Protein AF-A0A1E1WXJ9-F1 (afdb_monomer_lite)

Sequence (197 aa):
MAWPWLLLHSVVGRVLGHAVPSLVPHYHVAYSLLFVSLKLGFASAAFFVFEHTVFFALAWLRLPVLSYVVAFFMVSHYDLFGYDFFRIVSQRNGHNSYFVTVVSFYWTVLRCLSFCMDCNSGSEDEIAANRRGRRRLPSYWKTLSYAVYLPPLFLGPLQNYEDFLCSAEKPKPAFTMREFIACVTGLLRTLVHFLLM

Radius of gyration: 19.73 Å; chains: 1; bounding box: 46×62×53 Å

Organism: NCBI:txid187763

InterPro domains:
  IPR051085 Membrane-bound O-acyltransferase [PTHR13285] (6-197)

Structure (mmCIF, N/CA/C/O backbone):
data_AF-A0A1E1WXJ9-F1
#
_entry.id   AF-A0A1E1WXJ9-F1
#
loop_
_atom_site.group_PDB
_atom_site.id
_atom_site.type_symbol
_atom_site.label_atom_id
_atom_site.label_alt_id
_atom_site.label_comp_id
_atom_site.label_asym_id
_atom_site.label_entity_id
_atom_site.label_seq_id
_atom_site.pdbx_PDB_ins_code
_atom_site.Cartn_x
_atom_site.Cartn_y
_atom_site.Cartn_z
_atom_site.occupancy
_atom_site.B_iso_or_equiv
_atom_site.auth_seq_id
_atom_site.auth_comp_id
_atom_site.auth_asym_id
_atom_site.auth_atom_id
_atom_site.pdbx_PDB_model_num
ATOM 1 N N . MET A 1 1 ? 10.122 -17.368 9.000 1.00 46.34 1 MET A N 1
ATOM 2 C CA . MET A 1 1 ? 9.216 -17.411 10.172 1.00 46.34 1 MET A CA 1
ATOM 3 C C . MET A 1 1 ? 8.609 -16.025 10.420 1.00 46.34 1 MET A C 1
ATOM 5 O O . MET A 1 1 ? 9.311 -15.142 10.898 1.00 46.34 1 MET A O 1
ATOM 9 N N . ALA A 1 2 ? 7.353 -15.798 10.013 1.00 61.34 2 ALA A N 1
ATOM 10 C CA . ALA A 1 2 ? 6.634 -14.518 10.176 1.00 61.34 2 ALA A CA 1
ATOM 11 C C . ALA A 1 2 ? 5.590 -14.539 11.315 1.00 61.34 2 ALA A C 1
ATOM 13 O O . ALA A 1 2 ? 5.061 -13.501 11.695 1.00 61.34 2 ALA A O 1
ATOM 14 N N . TRP A 1 3 ? 5.330 -15.710 11.900 1.00 58.12 3 TRP A N 1
ATOM 15 C CA . TRP A 1 3 ? 4.340 -15.903 12.961 1.00 58.12 3 TRP A CA 1
ATOM 16 C C . TRP A 1 3 ? 4.588 -15.095 14.257 1.00 58.12 3 TRP A C 1
ATOM 18 O O . TRP A 1 3 ? 3.602 -14.602 14.805 1.00 58.12 3 TRP A O 1
ATOM 28 N N . PRO A 1 4 ? 5.836 -14.833 14.723 1.00 69.25 4 PRO A N 1
ATOM 29 C CA . PRO A 1 4 ? 6.046 -14.025 15.929 1.00 69.25 4 PRO A CA 1
ATOM 30 C C . PRO A 1 4 ? 5.652 -12.564 15.705 1.00 69.25 4 PRO A C 1
ATOM 32 O O . PRO A 1 4 ? 5.194 -11.888 16.620 1.00 69.25 4 PRO A O 1
ATOM 35 N N . TRP A 1 5 ? 5.788 -12.092 14.462 1.00 63.50 5 TRP A N 1
ATOM 36 C CA . TRP A 1 5 ? 5.361 -10.758 14.068 1.00 63.50 5 TRP A CA 1
ATOM 37 C C . TRP A 1 5 ? 3.833 -10.665 14.137 1.00 63.50 5 TRP A C 1
ATOM 39 O O . TRP A 1 5 ? 3.305 -9.829 14.859 1.00 63.50 5 TRP A O 1
ATOM 49 N N . LEU A 1 6 ? 3.101 -11.591 13.520 1.00 65.19 6 LEU A N 1
ATOM 50 C CA . LEU A 1 6 ? 1.633 -11.588 13.584 1.00 65.19 6 LEU A CA 1
ATOM 51 C C . LEU A 1 6 ? 1.093 -11.602 15.027 1.00 65.19 6 LEU A C 1
ATOM 53 O O . LEU A 1 6 ? 0.174 -10.847 15.352 1.00 65.19 6 LEU A O 1
ATOM 57 N N . LEU A 1 7 ? 1.715 -12.387 15.915 1.00 63.78 7 LEU A N 1
ATOM 58 C CA . LEU A 1 7 ? 1.382 -12.388 17.341 1.00 63.78 7 LEU A CA 1
ATOM 59 C C . LEU A 1 7 ? 1.667 -11.029 17.987 1.00 63.78 7 LEU A C 1
ATOM 61 O O . LEU A 1 7 ? 0.775 -10.461 18.616 1.00 63.78 7 LEU A O 1
ATOM 65 N N . LEU A 1 8 ? 2.854 -10.461 17.762 1.00 69.12 8 LEU A N 1
ATOM 66 C CA . LEU A 1 8 ? 3.228 -9.144 18.278 1.00 69.12 8 LEU A CA 1
ATOM 67 C C . LEU A 1 8 ? 2.268 -8.043 17.796 1.00 69.12 8 LEU A C 1
ATOM 69 O O . LEU A 1 8 ? 1.816 -7.235 18.603 1.00 69.12 8 LEU A O 1
ATOM 73 N N . HIS A 1 9 ? 1.886 -8.057 16.517 1.00 67.75 9 HIS A N 1
ATOM 74 C CA . HIS A 1 9 ? 0.908 -7.131 15.946 1.00 67.75 9 HIS A CA 1
ATOM 75 C C . HIS A 1 9 ? -0.448 -7.229 16.655 1.00 67.75 9 HIS A C 1
ATOM 77 O O . HIS A 1 9 ? -1.047 -6.213 17.009 1.00 67.75 9 HIS A O 1
ATOM 83 N N . SER A 1 10 ? -0.928 -8.456 16.884 1.00 64.81 10 SER A N 1
ATOM 84 C CA . SER A 1 10 ? -2.232 -8.706 17.504 1.00 64.81 10 SER A CA 1
ATOM 85 C C . SER A 1 10 ? -2.272 -8.333 18.989 1.00 64.81 10 SER A C 1
ATOM 87 O O . SER A 1 10 ? -3.257 -7.755 19.448 1.00 64.81 10 SER A O 1
ATOM 89 N N . VAL A 1 11 ? -1.199 -8.609 19.735 1.00 65.81 11 VAL A N 1
ATOM 90 C CA . VAL A 1 11 ? -1.098 -8.307 21.168 1.00 65.81 11 VAL A CA 1
ATOM 91 C C . VAL A 1 11 ? -0.931 -6.805 21.374 1.00 65.81 11 VAL A C 1
ATOM 93 O O . VAL A 1 11 ? -1.723 -6.189 22.085 1.00 65.81 11 VAL A O 1
ATOM 96 N N . VAL A 1 12 ? 0.033 -6.180 20.697 1.00 65.94 12 VAL A N 1
ATOM 97 C CA . VAL A 1 12 ? 0.307 -4.749 20.873 1.00 65.94 12 VAL A CA 1
ATOM 98 C C . VAL A 1 12 ? -0.822 -3.897 20.296 1.00 65.94 12 VAL A C 1
ATOM 100 O O . VAL A 1 12 ? -1.246 -2.946 20.943 1.00 65.94 12 VAL A O 1
ATOM 103 N N . GLY A 1 13 ? -1.404 -4.271 19.151 1.00 61.72 13 GLY A N 1
ATOM 104 C CA . GLY A 1 13 ? -2.564 -3.575 18.580 1.00 61.72 13 GLY A CA 1
ATOM 105 C C . GLY A 1 13 ? -3.832 -3.652 19.445 1.00 61.72 13 GLY A C 1
ATOM 106 O O . GLY A 1 13 ? -4.735 -2.825 19.298 1.00 61.72 13 GLY A O 1
ATOM 107 N N . ARG A 1 14 ? -3.923 -4.625 20.361 1.00 64.50 14 ARG A N 1
ATOM 108 C CA . ARG A 1 14 ? -4.985 -4.695 21.379 1.00 64.50 14 ARG A CA 1
ATOM 109 C C . ARG A 1 14 ? -4.656 -3.846 22.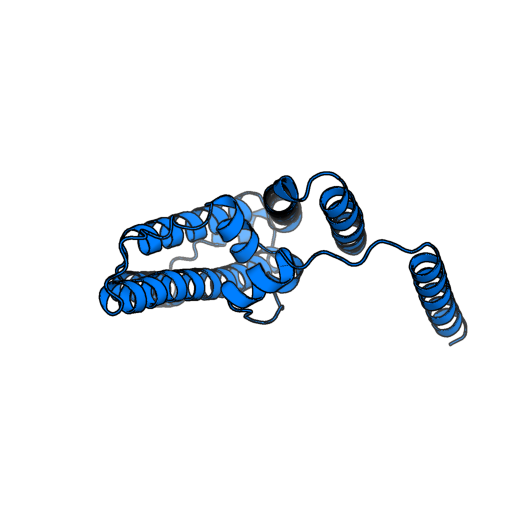603 1.00 64.50 14 ARG A C 1
ATOM 111 O O . ARG A 1 14 ? -5.506 -3.070 23.024 1.00 64.50 14 ARG A O 1
ATOM 118 N N . VAL A 1 15 ? -3.427 -3.929 23.117 1.00 62.78 15 VAL A N 1
ATOM 119 C CA . VAL A 1 15 ? -2.972 -3.124 24.266 1.00 62.78 15 VAL A CA 1
ATOM 120 C C . VAL A 1 15 ? -3.060 -1.628 23.957 1.00 62.78 15 VAL A C 1
ATOM 122 O O . VAL A 1 15 ? -3.626 -0.868 24.740 1.00 62.78 15 VAL A O 1
ATOM 125 N N . LEU A 1 16 ? -2.590 -1.202 22.782 1.00 58.41 16 LEU A N 1
ATOM 126 C CA . LEU A 1 16 ? -2.655 0.198 22.363 1.00 58.41 16 LEU A CA 1
ATOM 127 C C . LEU A 1 16 ? -4.092 0.673 22.119 1.00 58.41 16 LEU A C 1
ATOM 129 O O . LEU A 1 16 ? -4.406 1.822 22.408 1.00 58.41 16 LEU A O 1
ATOM 133 N N . GLY A 1 17 ? -4.970 -0.214 21.639 1.00 59.69 17 GLY A N 1
ATOM 134 C CA . GLY A 1 17 ? -6.391 0.088 21.453 1.00 59.69 17 GLY A CA 1
ATOM 135 C C . GLY A 1 17 ? -7.140 0.354 22.761 1.00 59.69 17 GLY A C 1
ATOM 136 O O . GLY A 1 17 ? -8.099 1.119 22.754 1.00 59.69 17 GLY A O 1
ATOM 137 N N . HIS A 1 18 ? -6.694 -0.233 23.875 1.00 59.47 18 HIS A N 1
ATOM 138 C CA . HIS A 1 18 ? -7.244 0.045 25.205 1.00 59.47 18 HIS A CA 1
ATOM 139 C C . HIS A 1 18 ? -6.561 1.217 25.912 1.00 59.47 18 HIS A C 1
ATOM 141 O O . HIS A 1 18 ? -7.241 1.975 26.595 1.00 59.47 18 HIS A O 1
ATOM 147 N N . ALA A 1 19 ? -5.247 1.385 25.751 1.00 61.78 19 ALA A N 1
ATOM 148 C CA . ALA A 1 19 ? -4.516 2.449 26.431 1.00 61.78 19 ALA A CA 1
ATOM 149 C C . ALA A 1 19 ? -4.712 3.819 25.761 1.00 61.78 19 ALA A C 1
ATOM 151 O O . ALA A 1 19 ? -5.030 4.794 26.436 1.00 61.78 19 ALA A O 1
ATOM 152 N N . VAL A 1 20 ? -4.509 3.908 24.439 1.00 65.62 20 VAL A N 1
ATOM 153 C CA . VAL A 1 20 ? -4.539 5.173 23.688 1.00 65.62 20 VAL A CA 1
ATOM 154 C C . VAL A 1 20 ? -5.037 4.929 22.250 1.00 65.62 20 VAL A C 1
ATOM 156 O O . VAL A 1 20 ? -4.231 4.775 21.324 1.00 65.62 20 VAL A O 1
ATOM 159 N N . PRO A 1 21 ? -6.364 4.921 22.011 1.00 62.31 21 PRO A N 1
ATOM 160 C CA . PRO A 1 21 ? -6.939 4.613 20.697 1.00 62.31 21 PRO A CA 1
ATOM 161 C C . PRO A 1 21 ? -6.500 5.575 19.576 1.00 62.31 21 PRO A C 1
ATOM 163 O O . PRO A 1 21 ? -6.458 5.186 18.411 1.00 62.31 21 PRO A O 1
ATOM 166 N N . SER A 1 22 ? -6.085 6.804 19.902 1.00 63.19 22 SER A N 1
ATOM 167 C CA . SER A 1 22 ? -5.561 7.776 18.928 1.00 63.19 22 SER A CA 1
ATOM 168 C C . SER A 1 22 ? -4.175 7.420 18.360 1.00 63.19 22 SER A C 1
ATOM 170 O O . SER A 1 22 ? -3.825 7.873 17.267 1.00 63.19 22 SER A O 1
ATOM 172 N N . LEU A 1 23 ? -3.388 6.586 19.054 1.00 65.44 23 LEU A N 1
ATOM 173 C CA . LEU A 1 23 ? -2.044 6.166 18.627 1.00 65.44 23 LEU A CA 1
ATOM 174 C C . LEU A 1 23 ? -2.035 4.888 17.777 1.00 65.44 23 LEU A C 1
ATOM 176 O O . LEU A 1 23 ? -1.045 4.603 17.105 1.00 65.44 23 LEU A O 1
ATOM 180 N N . VAL A 1 24 ? -3.139 4.144 17.762 1.00 66.69 24 VAL A N 1
ATOM 181 C CA . VAL A 1 24 ? -3.314 2.896 17.003 1.00 66.69 24 VAL A CA 1
ATOM 182 C C . VAL A 1 24 ? -2.932 3.019 15.515 1.00 66.69 24 VAL A C 1
ATOM 184 O O . VAL A 1 24 ? -2.144 2.191 15.054 1.00 66.69 24 VAL A O 1
ATOM 187 N N . PRO A 1 25 ? -3.383 4.036 14.748 1.00 64.19 25 PRO A N 1
ATOM 188 C CA . PRO A 1 25 ? -3.004 4.158 13.337 1.00 64.19 25 PRO A CA 1
ATOM 189 C C . PRO A 1 25 ? -1.501 4.409 13.141 1.00 64.19 25 PRO A C 1
ATOM 191 O O . PRO A 1 25 ? -0.896 3.825 12.246 1.00 64.19 25 PRO A O 1
ATOM 194 N N . HIS A 1 26 ? -0.869 5.201 14.014 1.00 72.31 26 HIS A N 1
ATOM 195 C CA . HIS A 1 26 ? 0.575 5.456 13.958 1.00 72.31 26 HIS A CA 1
ATOM 196 C C . HIS A 1 26 ? 1.378 4.183 14.241 1.00 72.31 26 HIS A C 1
ATOM 198 O O . HIS A 1 26 ? 2.347 3.891 13.539 1.00 72.31 26 HIS A O 1
ATOM 204 N N . TYR A 1 27 ? 0.942 3.386 15.221 1.00 73.19 27 TYR A N 1
ATOM 205 C CA . TYR A 1 27 ? 1.548 2.092 15.512 1.00 73.19 27 TYR A CA 1
ATOM 206 C C . TYR A 1 27 ? 1.409 1.120 14.342 1.00 73.19 27 TYR A C 1
ATOM 208 O O . TYR A 1 27 ? 2.390 0.487 13.965 1.00 73.19 27 TYR A O 1
ATOM 216 N N . HIS A 1 28 ? 0.226 1.021 13.729 1.00 72.19 28 HIS A N 1
ATOM 217 C CA . HIS A 1 28 ? 0.025 0.140 12.581 1.00 72.19 28 HIS A CA 1
ATOM 218 C C . HIS A 1 28 ? 0.914 0.524 11.398 1.00 72.19 28 HIS A C 1
ATOM 220 O O . HIS A 1 28 ? 1.510 -0.368 10.799 1.00 72.19 28 HIS A O 1
ATOM 226 N N . VAL A 1 29 ? 1.072 1.818 11.109 1.00 75.75 29 VAL A N 1
ATOM 227 C CA . VAL A 1 29 ? 2.003 2.297 10.076 1.00 75.75 29 VAL A CA 1
ATOM 228 C C . VAL A 1 29 ? 3.444 1.943 10.430 1.00 75.75 29 VAL A C 1
ATOM 230 O O . VAL A 1 29 ? 4.121 1.294 9.636 1.00 75.75 29 VAL A O 1
ATOM 233 N N . ALA A 1 30 ? 3.911 2.323 11.623 1.00 78.06 30 ALA A N 1
ATOM 234 C CA . ALA A 1 30 ? 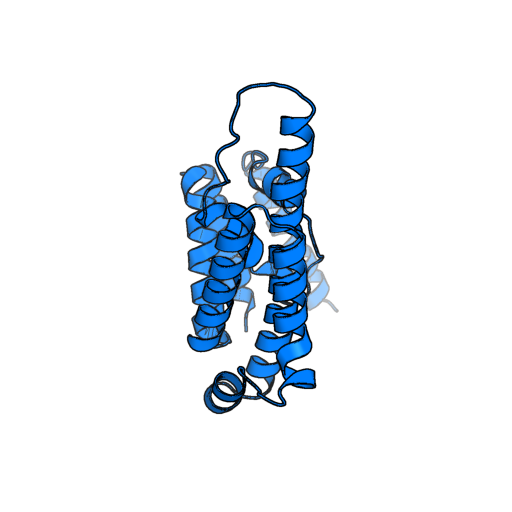5.292 2.097 12.042 1.00 78.06 30 ALA A CA 1
ATOM 235 C C . ALA A 1 30 ? 5.640 0.605 12.055 1.00 78.06 30 ALA A C 1
ATOM 237 O O . ALA A 1 30 ? 6.674 0.197 11.533 1.00 78.06 30 ALA A O 1
ATOM 238 N N . TYR A 1 31 ? 4.742 -0.220 12.588 1.00 76.06 31 TYR A N 1
ATOM 239 C CA . TYR A 1 31 ? 4.889 -1.665 12.626 1.00 76.06 31 TYR A CA 1
ATOM 240 C C . TYR A 1 31 ? 4.944 -2.276 11.222 1.00 76.06 31 TYR A C 1
ATOM 242 O O . TYR A 1 31 ? 5.796 -3.121 10.945 1.00 76.06 31 TYR A O 1
ATOM 250 N N . SER A 1 32 ? 4.051 -1.842 10.332 1.00 76.19 32 SER A N 1
ATOM 251 C CA . SER A 1 32 ? 3.971 -2.367 8.969 1.00 76.19 32 SER A CA 1
ATOM 252 C C . SER A 1 32 ? 5.198 -1.971 8.150 1.00 76.19 32 SER A C 1
ATOM 254 O O . SER A 1 32 ? 5.806 -2.827 7.511 1.00 76.19 32 SER A O 1
ATOM 256 N N . LEU A 1 33 ? 5.639 -0.714 8.249 1.00 78.88 33 LEU A N 1
ATOM 257 C CA . LEU A 1 33 ? 6.863 -0.233 7.604 1.00 78.88 33 LEU A CA 1
ATOM 258 C C . LEU A 1 33 ? 8.115 -0.912 8.158 1.00 78.88 33 LEU A C 1
ATOM 260 O O . LEU A 1 33 ? 9.008 -1.249 7.383 1.00 78.88 33 LEU A O 1
ATOM 264 N N . LEU A 1 34 ? 8.181 -1.155 9.469 1.00 81.06 34 LEU A N 1
ATOM 265 C CA . LEU A 1 34 ? 9.284 -1.889 10.086 1.00 81.06 34 LEU A CA 1
ATOM 266 C C . LEU A 1 34 ? 9.321 -3.336 9.577 1.00 81.06 34 LEU A C 1
ATOM 268 O O . LEU A 1 34 ? 10.377 -3.819 9.173 1.00 81.06 34 LEU A O 1
ATOM 272 N N . PHE A 1 35 ? 8.173 -4.017 9.535 1.00 77.25 35 PHE A N 1
ATOM 273 C CA . PHE A 1 35 ? 8.084 -5.378 9.011 1.00 77.25 35 PHE A CA 1
ATOM 274 C C . PHE A 1 35 ? 8.498 -5.445 7.539 1.00 77.25 35 PHE A C 1
ATOM 276 O O . PHE A 1 35 ? 9.315 -6.292 7.173 1.00 77.25 35 PHE A O 1
ATOM 283 N N . VAL A 1 36 ? 7.984 -4.537 6.705 1.00 78.19 36 VAL A N 1
ATOM 284 C CA . VAL A 1 36 ? 8.353 -4.450 5.286 1.00 78.19 36 VAL A CA 1
ATOM 285 C C . VAL A 1 36 ? 9.846 -4.169 5.145 1.00 78.19 36 VAL A C 1
ATOM 287 O O . VAL A 1 36 ? 10.531 -4.881 4.418 1.00 78.19 36 VAL A O 1
ATOM 290 N N . SER A 1 37 ? 10.392 -3.220 5.900 1.00 81.69 37 SER A N 1
ATOM 291 C CA . SER A 1 37 ? 11.819 -2.885 5.842 1.00 81.69 37 SER A CA 1
ATOM 292 C C . SER A 1 37 ? 12.713 -4.069 6.214 1.00 81.69 37 SER A C 1
ATOM 294 O O . SER A 1 37 ? 13.740 -4.286 5.575 1.00 81.69 37 SER A O 1
ATOM 296 N N . LEU A 1 38 ? 12.315 -4.865 7.212 1.00 80.00 38 LEU A N 1
ATOM 297 C CA . LEU A 1 38 ? 13.085 -6.016 7.690 1.00 80.00 38 LEU A CA 1
ATOM 298 C C . LEU A 1 38 ? 12.928 -7.269 6.816 1.00 80.00 38 LEU A C 1
ATOM 300 O O . LEU A 1 38 ? 13.838 -8.095 6.780 1.00 80.00 38 LEU A O 1
ATOM 304 N N . LYS A 1 39 ? 11.784 -7.456 6.145 1.00 77.44 39 LYS A N 1
ATOM 305 C CA . LYS A 1 39 ? 11.509 -8.652 5.323 1.00 77.44 39 LYS A CA 1
ATOM 306 C C . LYS A 1 39 ? 11.735 -8.439 3.830 1.00 77.44 39 LYS A C 1
ATOM 308 O O . LYS A 1 39 ? 12.275 -9.317 3.162 1.00 77.44 39 LYS A O 1
ATOM 313 N N . LEU A 1 40 ? 11.319 -7.291 3.315 1.00 74.50 40 LEU A N 1
ATOM 314 C CA . LEU A 1 40 ? 11.332 -6.947 1.891 1.00 74.50 40 LEU A CA 1
ATOM 315 C C . LEU A 1 40 ? 12.470 -5.979 1.554 1.00 74.50 40 LEU A C 1
ATOM 317 O O . LEU A 1 40 ? 12.964 -5.984 0.433 1.00 74.50 40 LEU A O 1
ATOM 321 N N . GLY A 1 41 ? 12.943 -5.231 2.551 1.00 81.94 41 GLY A N 1
ATOM 322 C CA . GLY A 1 41 ? 14.029 -4.271 2.424 1.00 81.94 41 GLY A CA 1
ATOM 323 C C . GLY A 1 41 ? 13.532 -2.835 2.535 1.00 81.94 41 GLY A C 1
ATOM 324 O O . GLY A 1 41 ? 12.367 -2.521 2.287 1.00 81.94 41 GLY A O 1
ATOM 325 N N . PHE A 1 42 ? 14.444 -1.936 2.900 1.00 83.25 42 PHE A N 1
ATOM 326 C CA . PHE A 1 42 ? 14.128 -0.517 3.080 1.00 83.25 42 PHE A CA 1
ATOM 327 C C . PHE A 1 42 ? 13.627 0.153 1.788 1.00 83.25 42 PHE A C 1
ATOM 329 O O . PHE A 1 42 ? 12.763 1.022 1.837 1.00 83.25 42 PHE A O 1
ATOM 336 N N . ALA A 1 43 ? 14.121 -0.293 0.626 1.00 82.00 43 ALA A N 1
ATOM 337 C CA . ALA A 1 43 ? 13.676 0.212 -0.672 1.00 82.00 43 ALA A CA 1
ATOM 338 C C . ALA A 1 43 ? 12.181 -0.067 -0.917 1.00 82.00 43 ALA A C 1
ATOM 340 O O . ALA A 1 43 ? 11.456 0.837 -1.316 1.00 82.00 43 ALA A O 1
ATOM 341 N N . SER A 1 44 ? 11.696 -1.273 -0.597 1.00 81.19 44 SER A N 1
ATOM 342 C CA . SER A 1 44 ? 10.274 -1.627 -0.725 1.00 81.19 44 SER A CA 1
ATOM 343 C C . SER A 1 44 ? 9.381 -0.765 0.167 1.00 81.19 44 SER A C 1
ATOM 345 O O . SER A 1 44 ? 8.342 -0.286 -0.276 1.00 81.19 44 SER A O 1
ATOM 347 N N . ALA A 1 45 ? 9.803 -0.509 1.410 1.00 83.88 45 ALA A N 1
ATOM 348 C CA . ALA A 1 45 ? 9.065 0.376 2.310 1.00 83.88 45 ALA A CA 1
ATOM 349 C C . ALA A 1 45 ? 9.003 1.817 1.773 1.00 83.88 45 ALA A C 1
ATOM 351 O O . ALA A 1 45 ? 7.949 2.448 1.835 1.00 83.88 45 ALA A O 1
ATOM 352 N N . ALA A 1 46 ? 10.106 2.318 1.205 1.00 85.75 46 ALA A N 1
ATOM 353 C CA . ALA A 1 46 ? 10.146 3.636 0.582 1.00 85.75 46 ALA A CA 1
ATOM 354 C C . ALA A 1 46 ? 9.192 3.738 -0.620 1.00 85.75 46 ALA A C 1
ATOM 356 O O . ALA A 1 46 ? 8.496 4.744 -0.738 1.00 85.75 46 ALA A O 1
ATOM 357 N N . PHE A 1 47 ? 9.097 2.696 -1.457 1.00 85.75 47 PHE A N 1
ATOM 358 C CA . PHE A 1 47 ? 8.143 2.660 -2.571 1.00 85.75 47 PHE A CA 1
ATOM 359 C C . PHE A 1 47 ? 6.692 2.770 -2.097 1.00 85.75 47 PHE A C 1
ATOM 361 O O . PHE A 1 47 ? 5.970 3.614 -2.616 1.00 85.75 47 PHE A O 1
ATOM 368 N N . PHE A 1 48 ? 6.279 2.014 -1.073 1.00 84.88 48 PHE A N 1
ATOM 369 C CA . PHE A 1 48 ? 4.901 2.090 -0.560 1.00 84.88 48 PHE A CA 1
ATOM 370 C C . PHE A 1 48 ? 4.561 3.459 0.039 1.00 84.88 48 PHE A C 1
ATOM 372 O O . PHE A 1 48 ? 3.453 3.964 -0.143 1.00 84.88 48 PHE A O 1
ATOM 379 N N . VAL A 1 49 ? 5.509 4.091 0.739 1.00 85.75 49 VAL A N 1
ATOM 380 C CA . VAL A 1 49 ? 5.309 5.452 1.261 1.00 85.75 49 VAL A CA 1
ATOM 381 C C . VAL A 1 49 ? 5.211 6.454 0.116 1.00 85.75 49 VAL A C 1
ATOM 383 O O . VAL A 1 49 ? 4.298 7.275 0.113 1.00 85.75 49 VAL A O 1
ATOM 386 N N . PHE A 1 50 ? 6.120 6.379 -0.858 1.00 88.06 50 PHE A N 1
ATOM 387 C CA . PHE A 1 50 ? 6.123 7.264 -2.018 1.00 88.06 50 PHE A CA 1
ATOM 388 C C . PHE A 1 50 ? 4.814 7.158 -2.807 1.00 88.06 50 PHE A C 1
ATOM 390 O O . PHE A 1 50 ? 4.151 8.162 -3.060 1.00 88.06 50 PHE A O 1
ATOM 397 N N . GLU A 1 51 ? 4.394 5.941 -3.120 1.00 88.06 51 GLU A N 1
ATOM 398 C CA . GLU A 1 51 ? 3.150 5.665 -3.823 1.00 88.06 51 GLU A CA 1
ATOM 399 C C . GLU A 1 51 ? 1.943 6.270 -3.088 1.00 88.06 51 GLU A C 1
ATOM 401 O O . GLU A 1 51 ? 1.190 7.057 -3.666 1.00 88.06 51 GLU A O 1
ATOM 406 N N . HIS A 1 52 ? 1.820 6.020 -1.779 1.00 88.56 52 HIS A N 1
ATOM 407 C CA . HIS A 1 52 ? 0.766 6.625 -0.969 1.00 88.56 52 HIS A CA 1
ATOM 408 C C . HIS A 1 52 ? 0.847 8.161 -0.956 1.00 88.56 52 HIS A C 1
ATOM 410 O O . HIS A 1 52 ? -0.188 8.817 -1.041 1.00 88.56 52 HIS A O 1
ATOM 416 N N . THR A 1 53 ? 2.039 8.769 -0.870 1.00 87.31 53 THR A N 1
ATOM 417 C CA . THR A 1 53 ? 2.160 10.241 -0.913 1.00 87.31 53 THR A CA 1
ATOM 418 C C . THR A 1 53 ? 1.661 10.832 -2.227 1.00 87.31 53 THR A C 1
ATOM 420 O O . THR A 1 53 ? 0.996 11.868 -2.200 1.00 87.31 53 THR A O 1
ATOM 423 N N . VAL A 1 54 ? 1.923 10.166 -3.356 1.00 90.06 54 VAL A N 1
ATOM 424 C CA . VAL A 1 54 ? 1.433 10.593 -4.671 1.00 90.06 54 VAL A CA 1
ATOM 425 C C . VAL A 1 54 ? -0.092 10.560 -4.688 1.00 90.06 54 VAL A C 1
ATOM 427 O O . VAL A 1 54 ? -0.718 11.581 -4.960 1.00 90.06 54 VAL A O 1
ATOM 430 N N . PHE A 1 55 ? -0.707 9.438 -4.312 1.00 87.12 55 PHE A N 1
ATOM 431 C CA . PHE A 1 55 ? -2.168 9.334 -4.276 1.00 87.12 55 PHE A CA 1
ATOM 432 C C . PHE A 1 55 ? -2.816 10.259 -3.244 1.00 87.12 55 PHE A C 1
ATOM 434 O O . PHE A 1 55 ? -3.873 10.824 -3.504 1.00 87.12 55 PHE A O 1
ATOM 441 N N . PHE A 1 56 ? -2.172 10.499 -2.104 1.00 86.50 56 PHE A N 1
ATOM 442 C CA . PHE A 1 56 ? -2.656 11.468 -1.127 1.00 86.50 56 PHE A CA 1
ATOM 443 C C . PHE A 1 56 ? -2.663 12.898 -1.692 1.00 86.50 56 PHE A C 1
ATOM 445 O O . PHE A 1 56 ? -3.623 13.641 -1.484 1.00 86.50 56 PHE A O 1
ATOM 452 N N . ALA A 1 57 ? -1.634 13.279 -2.454 1.00 87.06 57 ALA A N 1
ATOM 453 C CA . ALA A 1 57 ? -1.610 14.560 -3.156 1.00 87.06 57 ALA A CA 1
ATOM 454 C C . ALA A 1 57 ? -2.700 14.637 -4.241 1.00 87.06 57 ALA A C 1
ATOM 456 O O . ALA A 1 57 ? -3.374 15.660 -4.356 1.00 87.06 57 ALA A O 1
ATOM 457 N N . LEU A 1 58 ? -2.939 13.551 -4.985 1.00 87.25 58 LEU A N 1
ATOM 458 C CA . LEU A 1 58 ? -4.017 13.473 -5.981 1.00 87.25 58 LEU A CA 1
ATOM 459 C C . LEU A 1 58 ? -5.408 13.604 -5.346 1.00 87.25 58 LEU A C 1
ATOM 461 O O . LEU A 1 58 ? -6.246 14.353 -5.849 1.00 87.25 58 LEU A O 1
ATOM 465 N N . ALA A 1 59 ? -5.631 12.958 -4.201 1.00 84.69 59 ALA A N 1
ATOM 466 C CA . ALA A 1 59 ? -6.852 13.119 -3.416 1.00 84.69 59 ALA A CA 1
ATOM 467 C C . ALA A 1 59 ? -7.042 14.571 -2.945 1.00 84.69 59 ALA A C 1
ATOM 469 O O . ALA A 1 59 ? -8.170 15.061 -2.872 1.00 84.69 59 ALA A O 1
ATOM 470 N N . TRP A 1 60 ? -5.950 15.294 -2.668 1.00 82.25 60 TRP A N 1
ATOM 471 C CA . TRP A 1 60 ? -6.021 16.713 -2.319 1.00 82.25 60 TRP A CA 1
ATOM 472 C C . TRP A 1 60 ? -6.393 17.604 -3.509 1.00 82.25 60 TRP A C 1
ATOM 474 O O . TRP A 1 60 ? -7.139 18.569 -3.332 1.00 82.25 60 TRP A O 1
ATOM 484 N N . LEU A 1 61 ? -5.929 17.253 -4.712 1.00 83.19 61 LEU A N 1
ATOM 485 C CA . LEU A 1 61 ? -6.271 17.941 -5.960 1.00 83.19 61 LEU A CA 1
ATOM 486 C C . LEU A 1 61 ? -7.723 17.700 -6.403 1.00 83.19 61 LEU A C 1
ATOM 488 O O . LEU A 1 61 ? -8.248 18.513 -7.157 1.00 83.19 61 LEU A O 1
ATOM 492 N N . ARG A 1 62 ? -8.378 16.632 -5.919 1.00 78.69 62 ARG A N 1
ATOM 493 C CA . ARG A 1 62 ? -9.771 16.260 -6.251 1.00 78.69 62 ARG A CA 1
ATOM 494 C C . ARG A 1 62 ? -10.015 16.121 -7.760 1.00 78.69 62 ARG A C 1
ATOM 496 O O . ARG A 1 62 ? -11.002 16.611 -8.298 1.00 78.69 62 ARG A O 1
ATOM 503 N N . LEU A 1 63 ? -9.076 15.473 -8.451 1.00 82.50 63 LEU A N 1
ATOM 504 C CA . LEU A 1 63 ? -9.160 15.202 -9.888 1.00 82.50 63 LEU A CA 1
ATOM 505 C C . LEU A 1 63 ? -9.222 13.685 -10.122 1.00 82.50 63 LEU A C 1
ATOM 507 O O . LEU A 1 63 ? -8.169 13.049 -10.216 1.00 82.50 63 LEU A O 1
ATOM 511 N N . PRO A 1 64 ? -10.421 13.083 -10.250 1.00 83.44 64 PRO A N 1
ATOM 512 C CA . PRO A 1 64 ? -10.563 11.627 -10.339 1.00 83.44 64 PRO A CA 1
ATOM 513 C C . PRO A 1 64 ? -9.879 11.067 -11.591 1.00 83.44 64 PRO A C 1
ATOM 515 O O . PRO A 1 64 ? -9.204 10.042 -11.532 1.00 83.44 64 PRO A O 1
ATOM 518 N N . VAL A 1 65 ? -9.963 11.795 -12.711 1.00 88.25 65 VAL A N 1
ATOM 519 C CA . VAL A 1 65 ? -9.297 11.436 -13.973 1.00 88.25 65 VAL A CA 1
ATOM 520 C C . VAL A 1 65 ? -7.785 11.312 -13.783 1.00 88.25 65 VAL A C 1
ATOM 522 O O . VAL A 1 65 ? -7.180 10.359 -14.266 1.00 88.25 65 VAL A O 1
ATOM 525 N N . LEU A 1 66 ? -7.172 12.238 -13.040 1.00 88.44 66 LEU A N 1
ATOM 526 C CA . LEU A 1 66 ? -5.732 12.219 -12.799 1.00 88.44 66 LEU A CA 1
ATOM 527 C C . LEU A 1 66 ? -5.330 11.014 -11.936 1.00 88.44 66 LEU A C 1
ATOM 529 O O . LEU A 1 66 ? -4.323 10.374 -12.227 1.00 88.44 66 LEU A O 1
ATOM 533 N N . SER A 1 67 ? -6.141 10.656 -10.935 1.00 88.62 67 SER A N 1
ATOM 534 C CA . SER A 1 67 ? -5.932 9.453 -10.120 1.00 88.62 67 SER A CA 1
ATOM 535 C C . SER A 1 67 ? -5.964 8.169 -10.948 1.00 88.62 67 SER A C 1
ATOM 537 O O . SER A 1 67 ? -5.091 7.320 -10.771 1.00 88.62 67 SER A O 1
ATOM 539 N N . TYR A 1 68 ? -6.898 8.043 -11.896 1.00 89.56 68 TYR A N 1
ATOM 540 C CA . TYR A 1 68 ? -6.938 6.900 -12.815 1.00 89.56 68 TYR A CA 1
ATOM 541 C C . TYR A 1 68 ? -5.735 6.856 -13.753 1.00 89.56 68 TYR A C 1
ATOM 543 O O . TYR A 1 68 ? -5.145 5.793 -13.933 1.00 89.56 68 TYR A O 1
ATOM 551 N N . VAL A 1 69 ? -5.346 7.998 -14.324 1.00 90.88 69 VAL A N 1
ATOM 552 C CA . VAL A 1 69 ? -4.185 8.084 -15.219 1.00 90.88 69 VAL A CA 1
ATOM 553 C C . VAL A 1 69 ? -2.909 7.679 -14.480 1.00 90.88 69 VAL A C 1
ATOM 555 O O . VAL A 1 69 ? -2.157 6.841 -14.973 1.00 90.88 69 VAL A O 1
ATOM 558 N N . VAL A 1 70 ? -2.681 8.204 -13.274 1.00 90.19 70 VAL A N 1
ATOM 559 C CA . VAL A 1 70 ? -1.503 7.852 -12.466 1.00 90.19 70 VAL A CA 1
ATOM 560 C C . VAL A 1 70 ? -1.530 6.382 -12.047 1.00 90.19 70 VAL A C 1
ATOM 562 O O . VAL A 1 70 ? -0.502 5.717 -12.150 1.00 90.19 70 VAL A O 1
ATOM 565 N N . ALA A 1 71 ? -2.683 5.844 -11.637 1.00 89.62 71 ALA A N 1
ATOM 566 C CA . ALA A 1 71 ? -2.817 4.421 -11.326 1.00 89.62 71 ALA A CA 1
ATOM 567 C C . ALA A 1 71 ? -2.510 3.538 -12.543 1.00 89.62 71 ALA A C 1
ATOM 569 O O . ALA A 1 71 ? -1.760 2.571 -12.426 1.00 89.62 71 ALA A O 1
ATOM 570 N N . PHE A 1 72 ? -3.019 3.903 -13.721 1.00 89.75 72 PHE A N 1
ATOM 571 C CA . PHE A 1 72 ? -2.746 3.191 -14.966 1.00 89.75 72 PHE A CA 1
ATOM 572 C C . PHE A 1 72 ? -1.255 3.200 -15.312 1.00 89.75 72 PHE A C 1
ATOM 574 O O . PHE A 1 72 ? -0.704 2.148 -15.634 1.00 89.75 72 PHE A O 1
ATOM 581 N N . PHE A 1 73 ? -0.582 4.348 -15.186 1.00 89.12 73 PHE A N 1
ATOM 582 C CA . PHE A 1 73 ? 0.865 4.439 -15.387 1.00 89.12 73 PHE A CA 1
ATOM 583 C C . PHE A 1 73 ? 1.646 3.617 -14.360 1.00 89.12 73 PHE A C 1
ATOM 585 O O . PHE A 1 73 ? 2.574 2.914 -14.742 1.00 89.12 73 PHE A O 1
ATOM 592 N N . MET A 1 74 ? 1.268 3.658 -13.080 1.00 87.00 74 MET A N 1
ATOM 593 C CA . MET A 1 74 ? 1.927 2.886 -12.020 1.00 87.00 74 MET A CA 1
ATOM 594 C C . MET A 1 74 ? 1.753 1.375 -12.202 1.00 87.00 74 MET A C 1
ATOM 596 O O . MET A 1 74 ? 2.678 0.628 -11.902 1.00 87.00 74 MET A O 1
ATOM 600 N N . VAL A 1 75 ? 0.622 0.900 -12.726 1.00 86.19 75 VAL A N 1
ATOM 601 C CA . VAL A 1 75 ? 0.425 -0.530 -13.025 1.00 86.19 75 VAL A CA 1
ATOM 602 C C . VAL A 1 75 ? 1.137 -0.932 -14.318 1.00 86.19 75 VAL A C 1
ATOM 604 O O . VAL A 1 75 ? 1.818 -1.949 -14.354 1.00 86.19 75 VAL A O 1
ATOM 607 N N . SER A 1 76 ? 1.043 -0.105 -15.358 1.00 85.19 76 SER A N 1
ATOM 608 C CA . SER A 1 76 ? 1.534 -0.431 -16.705 1.00 85.19 76 SER A CA 1
ATOM 609 C C . SER A 1 76 ? 2.996 -0.041 -16.937 1.00 85.19 76 SER A C 1
ATOM 611 O O . SER A 1 76 ? 3.496 -0.189 -18.048 1.00 85.19 76 SER A O 1
ATOM 613 N N . HIS A 1 77 ? 3.698 0.490 -15.929 1.00 82.56 77 HIS A N 1
ATOM 614 C CA . HIS A 1 77 ? 5.052 1.025 -16.102 1.00 82.56 77 HIS A CA 1
ATOM 615 C C . HIS A 1 77 ? 6.034 -0.014 -16.661 1.00 82.56 77 HIS A C 1
ATOM 617 O O . HIS A 1 77 ? 6.889 0.328 -17.479 1.00 82.56 77 HIS A O 1
ATOM 623 N N . TYR A 1 78 ? 5.904 -1.271 -16.230 1.00 78.75 78 TYR A N 1
ATOM 624 C CA . TYR A 1 78 ? 6.770 -2.358 -16.666 1.00 78.75 78 TYR A CA 1
ATOM 625 C C . TYR A 1 78 ? 6.546 -2.677 -18.148 1.00 78.75 78 TYR A C 1
ATOM 627 O O . TYR A 1 78 ? 7.506 -2.711 -18.916 1.00 78.75 78 TYR A O 1
ATOM 635 N N . ASP A 1 79 ? 5.282 -2.808 -18.560 1.00 79.19 79 ASP A N 1
ATOM 636 C CA . ASP A 1 79 ? 4.908 -3.149 -19.936 1.00 79.19 79 ASP A CA 1
ATOM 637 C C . ASP A 1 79 ? 5.148 -1.991 -20.919 1.00 79.19 79 ASP A C 1
ATOM 639 O O . ASP A 1 79 ? 5.536 -2.216 -22.063 1.00 79.19 79 ASP A O 1
ATOM 643 N N . LEU A 1 80 ? 4.945 -0.743 -20.481 1.00 77.06 80 LEU A N 1
ATOM 644 C CA . LEU A 1 80 ? 5.077 0.445 -21.331 1.00 77.06 80 LEU A CA 1
ATOM 645 C C . LEU A 1 80 ? 6.523 0.919 -21.488 1.00 77.06 80 LEU A C 1
ATOM 647 O O . LEU A 1 80 ? 6.904 1.359 -22.571 1.00 77.06 80 LEU A O 1
ATOM 651 N N . PHE A 1 81 ? 7.318 0.880 -20.416 1.00 74.69 81 PHE A N 1
ATOM 652 C CA . PHE A 1 81 ? 8.658 1.476 -20.407 1.00 74.69 81 PHE A CA 1
ATOM 653 C C . PHE A 1 81 ? 9.786 0.443 -20.350 1.00 74.69 81 PHE A C 1
ATOM 655 O O . PHE A 1 81 ? 10.953 0.821 -20.457 1.00 74.69 81 PHE A O 1
ATOM 662 N N . GLY A 1 82 ? 9.474 -0.843 -20.149 1.00 73.50 82 GLY A N 1
ATOM 663 C CA . GLY A 1 82 ? 10.476 -1.901 -19.988 1.00 73.50 82 GLY A CA 1
ATOM 664 C C . GLY A 1 82 ? 11.410 -1.681 -18.791 1.00 73.50 82 GLY A C 1
ATOM 665 O O . GLY A 1 82 ? 12.491 -2.269 -18.731 1.00 73.50 82 GLY A O 1
ATOM 666 N N . TYR A 1 83 ? 11.034 -0.797 -17.859 1.00 73.00 83 TYR A N 1
ATOM 667 C CA . TYR A 1 83 ? 11.875 -0.381 -16.745 1.00 73.00 83 TYR A CA 1
ATOM 668 C C . TYR A 1 83 ? 11.399 -1.032 -15.450 1.00 73.00 83 TYR A C 1
ATOM 670 O O . TYR A 1 83 ? 10.342 -0.705 -14.918 1.00 73.00 83 TYR A O 1
ATOM 678 N N . ASP A 1 84 ? 12.205 -1.952 -14.925 1.00 77.19 84 ASP A N 1
ATOM 679 C CA . ASP A 1 84 ? 11.920 -2.623 -13.661 1.00 77.19 84 ASP A CA 1
ATOM 680 C C . ASP A 1 84 ? 12.420 -1.779 -12.475 1.00 77.19 84 ASP A C 1
ATOM 682 O O . ASP A 1 84 ? 13.579 -1.884 -12.054 1.00 77.19 84 ASP A O 1
ATOM 686 N N . PHE A 1 85 ? 11.541 -0.937 -11.915 1.00 73.31 85 PHE A N 1
ATOM 687 C CA . PHE A 1 85 ? 11.835 -0.150 -10.708 1.00 73.31 85 PHE A CA 1
ATOM 688 C C . PHE A 1 85 ? 12.206 -1.032 -9.505 1.00 73.31 85 PHE A C 1
ATOM 690 O O . PHE A 1 85 ? 12.993 -0.622 -8.646 1.00 73.31 85 PHE A O 1
ATOM 697 N N . PHE A 1 86 ? 11.704 -2.267 -9.462 1.00 77.44 86 PHE A N 1
ATOM 698 C CA . PHE A 1 86 ? 11.937 -3.215 -8.377 1.00 77.44 86 PHE A CA 1
ATOM 699 C C . PHE A 1 86 ? 13.205 -4.048 -8.577 1.00 77.44 86 PHE A C 1
ATOM 701 O O . PHE A 1 86 ? 13.573 -4.823 -7.690 1.00 77.44 86 PHE A O 1
ATOM 708 N N . ARG A 1 87 ? 13.958 -3.844 -9.667 1.00 78.25 87 ARG A N 1
ATOM 709 C CA . ARG A 1 87 ? 15.240 -4.527 -9.901 1.00 78.25 87 ARG A CA 1
ATOM 710 C C . ARG A 1 87 ? 16.228 -4.318 -8.753 1.00 78.25 87 ARG A C 1
ATOM 712 O O . ARG A 1 87 ? 16.948 -5.244 -8.391 1.00 78.25 87 ARG A O 1
ATOM 719 N N . ILE A 1 88 ? 16.218 -3.135 -8.132 1.00 76.56 88 ILE A N 1
ATOM 720 C CA . ILE A 1 88 ? 17.036 -2.819 -6.946 1.00 76.56 88 ILE A CA 1
ATOM 721 C C . ILE A 1 88 ? 16.669 -3.731 -5.762 1.00 76.56 88 ILE A C 1
ATOM 723 O O . ILE A 1 88 ? 17.549 -4.202 -5.041 1.00 76.56 88 ILE A O 1
ATOM 727 N N . VAL A 1 89 ? 15.377 -4.016 -5.576 1.00 74.88 89 VAL A N 1
ATOM 728 C CA . VAL A 1 89 ? 14.880 -4.929 -4.534 1.00 74.88 89 VAL A CA 1
ATOM 729 C C . VAL A 1 89 ? 15.270 -6.370 -4.865 1.00 74.88 89 VAL A C 1
ATOM 731 O O . VAL A 1 89 ? 15.750 -7.091 -3.990 1.00 74.88 89 VAL A O 1
ATOM 734 N N . SER A 1 90 ? 15.145 -6.768 -6.134 1.00 75.25 90 SER A N 1
ATOM 735 C CA . SER A 1 90 ? 15.540 -8.096 -6.619 1.00 75.25 90 SER A CA 1
ATOM 736 C C . SER A 1 90 ? 17.020 -8.387 -6.370 1.00 75.25 90 SER A C 1
ATOM 738 O O . SER A 1 90 ? 17.362 -9.415 -5.784 1.00 75.25 90 SER A O 1
ATOM 740 N N . GLN A 1 91 ? 17.900 -7.446 -6.726 1.00 76.00 91 GLN A N 1
ATOM 741 C CA . GLN A 1 91 ? 19.348 -7.604 -6.569 1.00 76.00 91 GLN A CA 1
ATOM 742 C C . GLN A 1 91 ? 19.788 -7.700 -5.105 1.00 76.00 91 GLN A C 1
ATOM 744 O O . GLN A 1 91 ? 20.758 -8.391 -4.806 1.00 76.00 91 GLN A O 1
ATOM 749 N N . ARG A 1 92 ? 19.093 -7.015 -4.189 1.00 76.56 92 ARG A N 1
ATOM 750 C CA . ARG A 1 92 ? 19.512 -6.914 -2.784 1.00 76.56 92 ARG A CA 1
ATOM 751 C C . ARG A 1 92 ? 18.886 -7.972 -1.874 1.00 76.56 92 ARG A C 1
ATOM 753 O O . ARG A 1 92 ? 19.541 -8.426 -0.940 1.00 76.56 92 ARG A O 1
ATOM 760 N N . ASN A 1 93 ? 17.634 -8.350 -2.127 1.00 77.12 93 ASN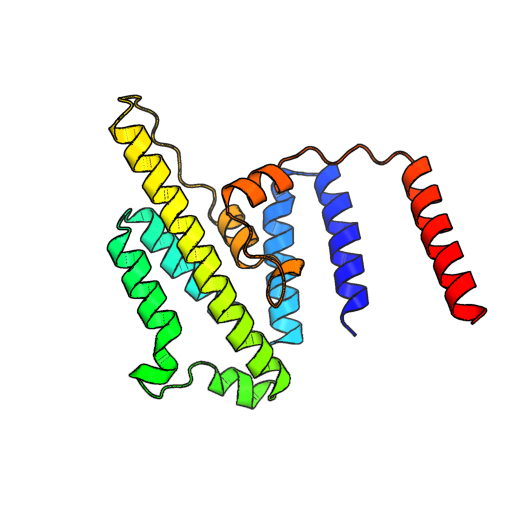 A N 1
ATOM 761 C CA . ASN A 1 93 ? 16.830 -9.171 -1.215 1.00 77.12 93 ASN A CA 1
ATOM 762 C C . ASN A 1 93 ? 16.358 -10.500 -1.838 1.00 77.12 93 ASN A C 1
ATOM 764 O O . ASN A 1 93 ? 15.773 -11.325 -1.136 1.00 77.12 93 ASN A O 1
ATOM 768 N N . GLY A 1 94 ? 16.639 -10.735 -3.123 1.00 80.69 94 GLY A N 1
ATOM 769 C CA . GLY A 1 94 ? 16.335 -11.980 -3.822 1.00 80.69 94 GLY A CA 1
ATOM 770 C C . GLY A 1 94 ? 14.926 -12.051 -4.421 1.00 80.69 94 GLY A C 1
ATOM 771 O O . GLY A 1 94 ? 14.069 -11.188 -4.214 1.00 80.69 94 GLY A O 1
ATOM 772 N N . HIS A 1 95 ? 14.683 -13.127 -5.173 1.00 79.50 95 HIS A N 1
ATOM 773 C CA . HIS A 1 95 ? 13.512 -13.277 -6.046 1.00 79.50 95 HIS A CA 1
ATOM 774 C C . HIS A 1 95 ? 12.170 -13.334 -5.294 1.00 79.50 95 HIS A C 1
ATOM 776 O O . HIS A 1 95 ? 11.180 -12.752 -5.731 1.00 79.50 95 HIS A O 1
ATOM 782 N N . ASN A 1 96 ? 12.135 -13.976 -4.122 1.00 77.31 96 ASN A N 1
ATOM 783 C CA . ASN A 1 96 ? 10.912 -14.065 -3.316 1.00 77.31 96 ASN A CA 1
ATOM 784 C C . ASN A 1 96 ? 10.481 -12.692 -2.778 1.00 77.31 96 ASN A C 1
ATOM 786 O O . ASN A 1 96 ? 9.301 -12.352 -2.819 1.00 77.31 96 ASN A O 1
ATOM 790 N N . SER A 1 97 ? 11.430 -11.878 -2.308 1.00 76.44 97 SER A N 1
ATOM 791 C CA . SER A 1 97 ? 11.136 -10.524 -1.823 1.00 76.44 97 SER A CA 1
ATOM 792 C C . SER A 1 97 ? 10.760 -9.577 -2.960 1.00 76.44 97 SER A C 1
ATOM 794 O O . SER A 1 97 ? 9.914 -8.705 -2.767 1.00 76.44 97 SER A O 1
ATOM 796 N N . TYR A 1 98 ? 11.327 -9.775 -4.152 1.00 81.88 98 TYR A N 1
ATOM 797 C CA . TYR A 1 98 ? 10.898 -9.084 -5.365 1.00 81.88 98 TYR A CA 1
ATOM 798 C C . TYR A 1 98 ? 9.430 -9.375 -5.689 1.00 81.88 98 TYR A C 1
ATOM 800 O O . TYR A 1 98 ? 8.630 -8.444 -5.727 1.00 81.88 98 TYR A O 1
ATOM 808 N N . PHE A 1 99 ? 9.056 -10.652 -5.817 1.00 82.75 99 PHE A N 1
ATOM 809 C CA . PHE A 1 99 ? 7.683 -11.051 -6.138 1.00 82.75 99 PHE A CA 1
ATOM 810 C C . PHE A 1 99 ? 6.676 -10.484 -5.131 1.00 82.75 99 PHE A C 1
ATOM 812 O O . PHE A 1 99 ? 5.676 -9.876 -5.509 1.00 82.75 99 PHE A O 1
ATOM 819 N N . VAL A 1 100 ? 6.981 -10.610 -3.836 1.00 82.19 100 VAL A N 1
ATOM 820 C CA . VAL A 1 100 ? 6.113 -10.087 -2.777 1.00 82.19 100 VAL A CA 1
ATOM 821 C C . VAL A 1 100 ? 5.999 -8.563 -2.834 1.00 82.19 100 VAL A C 1
ATOM 823 O O . VAL A 1 100 ? 4.907 -8.035 -2.629 1.00 82.19 100 VAL A O 1
ATOM 826 N N . THR A 1 101 ? 7.085 -7.852 -3.152 1.00 83.62 101 THR A N 1
ATOM 827 C CA . THR A 1 101 ? 7.066 -6.387 -3.298 1.00 83.62 101 THR A CA 1
ATOM 828 C C . THR A 1 101 ? 6.206 -5.957 -4.484 1.00 83.62 101 THR A C 1
ATOM 830 O O . THR A 1 101 ? 5.367 -5.082 -4.310 1.00 83.62 101 THR A O 1
ATOM 833 N N . VAL A 1 102 ? 6.365 -6.589 -5.651 1.00 84.19 102 VAL A N 1
ATOM 834 C CA . VAL A 1 102 ? 5.630 -6.245 -6.881 1.00 84.19 102 VAL A CA 1
ATOM 835 C C . VAL A 1 102 ? 4.124 -6.436 -6.702 1.00 84.19 102 VAL A C 1
ATOM 837 O O . VAL A 1 102 ? 3.341 -5.534 -6.984 1.00 84.19 102 VAL A O 1
ATOM 840 N N . VAL A 1 103 ? 3.703 -7.585 -6.170 1.00 84.31 103 VAL A N 1
ATOM 841 C CA . VAL A 1 103 ? 2.277 -7.854 -5.927 1.00 84.31 103 VAL A CA 1
ATOM 842 C C . VAL A 1 103 ? 1.709 -6.882 -4.895 1.00 84.31 103 VAL A C 1
ATOM 844 O O . VAL A 1 103 ? 0.649 -6.302 -5.117 1.00 84.31 103 VAL A O 1
ATOM 847 N N . SER A 1 104 ? 2.427 -6.663 -3.787 1.00 83.06 104 SER A N 1
ATOM 848 C CA . SER A 1 104 ? 1.982 -5.730 -2.744 1.00 83.06 104 SER A CA 1
ATOM 849 C C . SER A 1 104 ? 1.895 -4.296 -3.269 1.00 83.06 104 SER A C 1
ATOM 851 O O . SER A 1 104 ? 1.004 -3.557 -2.861 1.00 83.06 104 SER A O 1
ATOM 853 N N . PHE A 1 105 ? 2.780 -3.907 -4.189 1.00 85.19 105 PHE A N 1
ATOM 854 C CA . PHE A 1 105 ? 2.756 -2.603 -4.846 1.00 85.19 105 PHE A CA 1
ATOM 855 C C . PHE A 1 105 ? 1.473 -2.422 -5.658 1.00 85.19 105 PHE A C 1
ATOM 857 O O . PHE A 1 105 ? 0.705 -1.508 -5.385 1.00 85.19 105 PHE A O 1
ATOM 864 N N . TYR A 1 106 ? 1.148 -3.345 -6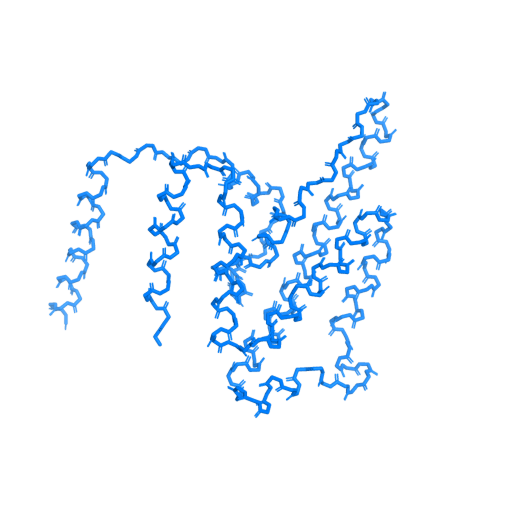.567 1.00 86.62 106 TYR A N 1
ATOM 865 C CA . TYR A 1 106 ? -0.097 -3.247 -7.339 1.00 86.62 106 TYR A CA 1
ATOM 866 C C . TYR A 1 106 ? -1.348 -3.257 -6.458 1.00 86.62 106 TYR A C 1
ATOM 868 O O . TYR A 1 106 ? -2.311 -2.536 -6.720 1.00 86.62 106 TYR A O 1
ATOM 876 N N . TRP A 1 107 ? -1.326 -4.034 -5.376 1.00 84.38 107 TRP A N 1
ATOM 877 C CA . TRP A 1 107 ? -2.429 -4.056 -4.422 1.00 84.38 107 TRP A CA 1
ATOM 878 C C . TRP A 1 107 ? -2.573 -2.734 -3.658 1.00 84.38 107 TRP A C 1
ATOM 880 O O . TRP A 1 107 ? -3.688 -2.280 -3.391 1.00 84.38 107 TRP A O 1
ATOM 890 N N . THR A 1 108 ? -1.450 -2.087 -3.347 1.00 84.50 108 THR A N 1
ATOM 891 C CA . THR A 1 108 ? -1.418 -0.759 -2.723 1.00 84.50 108 THR A CA 1
ATOM 892 C C . THR A 1 108 ? -1.970 0.298 -3.680 1.00 84.50 108 THR A C 1
ATOM 894 O O . THR A 1 108 ? -2.784 1.116 -3.243 1.00 84.50 108 THR A O 1
ATOM 897 N N . VAL A 1 109 ? -1.678 0.199 -4.985 1.00 87.31 109 VAL A N 1
ATOM 898 C CA . VAL A 1 109 ? -2.176 1.145 -6.002 1.00 87.31 109 VAL A CA 1
ATOM 899 C C . VAL A 1 109 ? -3.698 1.124 -6.032 1.00 87.31 109 VAL A C 1
ATOM 901 O O . VAL A 1 109 ? -4.340 2.174 -6.013 1.00 87.31 109 VAL A O 1
ATOM 904 N N . LEU A 1 110 ? -4.291 -0.072 -6.008 1.00 85.56 110 LEU A N 1
ATOM 905 C CA . LEU A 1 110 ? -5.744 -0.244 -6.005 1.00 85.56 110 LEU A CA 1
ATOM 906 C C . LEU A 1 110 ? -6.396 0.335 -4.741 1.00 85.56 110 LEU A C 1
ATOM 908 O O . LEU A 1 110 ? -7.418 1.015 -4.838 1.00 85.56 110 LEU A O 1
ATOM 912 N N . ARG A 1 111 ? -5.794 0.137 -3.560 1.00 82.62 111 ARG A N 1
ATOM 913 C CA . ARG A 1 111 ? -6.289 0.743 -2.309 1.00 82.62 111 ARG A CA 1
ATOM 914 C C . ARG A 1 111 ? -6.204 2.260 -2.330 1.00 82.62 111 ARG A C 1
ATOM 916 O O . ARG A 1 111 ? -7.154 2.934 -1.935 1.00 82.62 111 ARG A O 1
ATOM 923 N N . CYS A 1 112 ? -5.079 2.797 -2.785 1.00 85.19 112 CYS A N 1
ATOM 924 C CA . CYS A 1 112 ? -4.861 4.231 -2.890 1.00 85.19 112 CYS A CA 1
ATOM 925 C C . CYS A 1 112 ? -5.817 4.876 -3.907 1.00 85.19 112 CYS A C 1
ATOM 927 O O . CYS A 1 112 ? -6.330 5.968 -3.657 1.00 85.19 112 CYS A O 1
ATOM 929 N N . LEU A 1 113 ? -6.114 4.185 -5.012 1.00 86.19 113 LEU A N 1
ATOM 930 C CA . LEU A 1 113 ? -7.108 4.607 -5.995 1.00 86.19 113 LEU A CA 1
ATOM 931 C C . LEU A 1 113 ? -8.526 4.602 -5.407 1.00 86.19 113 LEU A C 1
ATOM 933 O O . LEU A 1 113 ? -9.225 5.603 -5.540 1.00 86.19 113 LEU A O 1
ATOM 937 N N . SER A 1 114 ? -8.925 3.530 -4.712 1.00 84.50 114 SER A N 1
ATOM 938 C CA . SER A 1 114 ? -10.207 3.465 -3.987 1.00 84.50 114 SER A CA 1
ATOM 939 C C . SER A 1 114 ? -10.348 4.635 -3.009 1.00 84.50 114 SER A C 1
ATOM 941 O O . SER A 1 114 ? -11.340 5.354 -3.061 1.00 84.50 114 SER A O 1
ATOM 943 N N . PHE A 1 115 ? -9.309 4.926 -2.221 1.00 82.69 115 PHE A N 1
ATOM 944 C CA . PHE A 1 115 ? -9.294 6.081 -1.320 1.00 82.69 115 PHE A CA 1
ATOM 945 C C . PHE A 1 115 ? -9.493 7.422 -2.051 1.00 82.69 115 PHE A C 1
ATOM 947 O O . PHE A 1 115 ? -10.244 8.281 -1.582 1.00 82.69 115 PHE A O 1
ATOM 954 N N . CYS A 1 116 ? -8.837 7.617 -3.199 1.00 84.81 116 CYS A N 1
ATOM 955 C CA . CYS A 1 116 ? -9.011 8.833 -3.996 1.00 84.81 116 CYS A CA 1
ATOM 956 C C . CYS A 1 116 ? -10.446 8.980 -4.513 1.00 84.81 116 CYS A C 1
ATOM 958 O O . CYS A 1 116 ? -10.980 10.089 -4.510 1.00 84.81 116 CYS A O 1
ATOM 960 N N . MET A 1 117 ? -11.061 7.876 -4.940 1.00 83.06 117 MET A N 1
ATOM 961 C CA . MET A 1 117 ? -12.436 7.863 -5.438 1.00 83.06 117 MET A CA 1
ATOM 962 C C . MET A 1 117 ? -13.451 8.136 -4.329 1.00 83.06 117 MET A C 1
ATOM 964 O O . MET A 1 117 ? -14.352 8.949 -4.535 1.00 83.06 117 MET A O 1
ATOM 968 N N . ASP A 1 118 ? -13.264 7.557 -3.143 1.00 79.75 118 ASP A N 1
ATOM 969 C CA . ASP A 1 118 ? -14.112 7.819 -1.974 1.00 79.75 118 ASP A CA 1
ATOM 970 C C . ASP A 1 118 ? -14.021 9.300 -1.556 1.00 79.75 118 ASP A C 1
ATOM 972 O O . ASP A 1 118 ? -15.031 9.960 -1.301 1.00 79.75 118 ASP A O 1
ATOM 976 N N . CYS A 1 119 ? -12.812 9.878 -1.578 1.00 76.06 119 CYS A N 1
ATOM 977 C CA . CYS A 1 119 ? -12.606 11.305 -1.308 1.00 76.06 119 CYS A CA 1
ATOM 978 C C . CYS A 1 119 ? -13.261 12.222 -2.349 1.00 76.06 119 CYS A C 1
ATOM 980 O O . CYS A 1 119 ? -13.694 13.324 -2.000 1.00 76.06 119 CYS A O 1
ATOM 982 N N . ASN A 1 120 ? -13.306 11.803 -3.616 1.00 77.44 120 ASN A N 1
ATOM 983 C CA . ASN A 1 120 ? -13.914 12.586 -4.686 1.00 77.44 120 ASN A CA 1
ATOM 984 C C . ASN A 1 120 ? -15.445 12.504 -4.655 1.00 77.44 120 ASN A C 1
ATOM 986 O O . ASN A 1 120 ? -16.104 13.541 -4.704 1.00 77.44 120 ASN A O 1
ATOM 990 N N . SER A 1 121 ? -15.998 11.300 -4.493 1.00 74.00 121 SER A N 1
ATOM 991 C CA . SER A 1 121 ? -17.448 11.052 -4.467 1.00 74.00 121 SER A CA 1
ATOM 992 C C . SER A 1 121 ? -18.116 11.786 -3.302 1.00 74.00 121 SER A C 1
ATOM 994 O O . SER A 1 121 ? -19.097 12.501 -3.490 1.00 74.00 121 SER A O 1
ATOM 996 N N . GLY A 1 122 ? -17.500 11.749 -2.113 1.00 65.56 122 GLY A N 1
ATOM 997 C CA . GLY A 1 122 ? -17.977 12.524 -0.965 1.00 65.56 122 GLY A CA 1
ATOM 998 C C . GLY A 1 122 ? -17.941 14.043 -1.181 1.00 65.56 122 GLY A C 1
ATOM 999 O O . GLY A 1 122 ? -18.651 14.772 -0.494 1.00 65.56 122 GLY A O 1
ATOM 1000 N N . SER A 1 123 ? -17.143 14.542 -2.133 1.00 61.88 123 SER A N 1
ATOM 1001 C CA . SER A 1 123 ? -17.129 15.962 -2.492 1.00 61.88 123 SER A CA 1
ATOM 1002 C C . SER A 1 123 ? -18.236 16.343 -3.478 1.00 61.88 123 SER A C 1
ATOM 1004 O O . SER A 1 123 ? -18.772 17.443 -3.370 1.00 61.88 123 SER A O 1
ATOM 1006 N N . GLU A 1 124 ? -18.616 15.449 -4.393 1.00 62.38 124 GLU A N 1
ATOM 1007 C CA . GLU A 1 124 ? -19.716 15.665 -5.343 1.00 62.38 124 GLU A CA 1
ATOM 1008 C C . GLU A 1 124 ? -21.069 15.685 -4.619 1.00 62.38 124 GLU A C 1
ATOM 1010 O O . GLU A 1 124 ? -21.874 16.594 -4.840 1.00 62.38 124 GLU A O 1
ATOM 1015 N N . ASP A 1 125 ? -21.262 14.777 -3.659 1.00 62.81 125 ASP A N 1
ATOM 1016 C CA . ASP A 1 125 ? -22.441 14.755 -2.787 1.00 62.81 125 ASP A CA 1
ATOM 1017 C C . ASP A 1 125 ? -22.534 16.009 -1.894 1.00 62.81 125 ASP A C 1
ATOM 1019 O O . ASP A 1 125 ? -23.623 16.544 -1.677 1.00 62.81 125 ASP A O 1
ATOM 1023 N N . GLU A 1 126 ? -21.400 16.536 -1.409 1.00 59.72 126 GLU A N 1
ATOM 1024 C CA . GLU A 1 126 ? -21.339 17.795 -0.643 1.00 59.72 126 GLU A CA 1
ATOM 1025 C C . GLU A 1 126 ? -21.589 19.044 -1.508 1.00 59.72 126 GLU A C 1
ATOM 1027 O O . GLU A 1 126 ? -22.142 20.032 -1.021 1.00 59.72 126 GLU A O 1
ATOM 1032 N N . ILE A 1 127 ? -21.198 19.030 -2.787 1.00 58.81 127 ILE A N 1
ATOM 1033 C CA . ILE A 1 127 ? -21.496 20.117 -3.733 1.00 58.81 127 ILE A CA 1
ATOM 1034 C C . ILE A 1 127 ? -22.996 20.135 -4.064 1.00 58.81 127 ILE A C 1
ATOM 1036 O O . ILE A 1 127 ? -23.593 21.211 -4.134 1.00 58.81 127 ILE A O 1
ATOM 1040 N N . ALA A 1 128 ? -23.617 18.962 -4.219 1.00 58.91 128 ALA A N 1
ATOM 1041 C CA . ALA A 1 128 ? -25.053 18.827 -4.456 1.00 58.91 128 ALA A CA 1
ATOM 1042 C C . ALA A 1 128 ? -25.890 19.180 -3.211 1.00 58.91 128 ALA A C 1
ATOM 1044 O O . ALA A 1 128 ? -26.910 19.869 -3.303 1.00 58.91 128 ALA A O 1
ATOM 1045 N N . ALA A 1 129 ? -25.448 18.764 -2.024 1.00 60.91 129 ALA A N 1
ATOM 1046 C CA . ALA A 1 129 ? -26.077 19.088 -0.753 1.00 60.91 129 ALA A CA 1
ATOM 1047 C C . ALA A 1 129 ? -25.393 20.310 -0.130 1.00 60.91 129 ALA A C 1
ATOM 1049 O O . ALA A 1 129 ? -24.530 20.135 0.713 1.00 60.91 129 ALA A O 1
ATOM 1050 N N . ASN A 1 130 ? -25.805 21.523 -0.524 1.00 50.62 130 ASN A N 1
ATOM 1051 C CA . ASN A 1 130 ? -25.342 22.874 -0.130 1.00 50.62 130 ASN A CA 1
ATOM 1052 C C . ASN A 1 130 ? -25.108 23.128 1.393 1.00 50.62 130 ASN A C 1
ATOM 1054 O O . ASN A 1 130 ? -25.664 24.048 1.999 1.00 50.62 130 ASN A O 1
ATOM 1058 N N . ARG A 1 131 ? -24.290 22.311 2.056 1.00 48.69 131 ARG A N 1
ATOM 1059 C CA . ARG A 1 131 ? -23.894 22.371 3.458 1.00 48.69 131 ARG A CA 1
ATOM 1060 C C . ARG A 1 131 ? -22.423 22.736 3.479 1.00 48.69 131 ARG A C 1
ATOM 1062 O O . ARG A 1 131 ? -21.544 21.942 3.168 1.00 48.69 131 ARG A O 1
ATOM 1069 N N . ARG A 1 132 ? -22.168 23.975 3.897 1.00 41.62 132 ARG A N 1
ATOM 1070 C CA . ARG A 1 132 ? -20.847 24.489 4.262 1.00 41.62 132 ARG A CA 1
ATOM 1071 C C . ARG A 1 132 ? -20.265 23.652 5.398 1.00 41.62 132 ARG A C 1
ATOM 1073 O O . ARG A 1 132 ? -20.402 23.982 6.569 1.00 41.62 132 ARG A O 1
ATOM 1080 N N . GLY A 1 133 ? -19.603 22.571 5.045 1.00 44.06 133 GLY A N 1
ATOM 1081 C CA . GLY A 1 133 ? -18.854 21.751 5.970 1.00 44.06 133 GLY A CA 1
ATOM 1082 C C . GLY A 1 133 ? -17.773 21.064 5.181 1.00 44.06 133 GLY A C 1
ATOM 1083 O O . GLY A 1 133 ? -17.929 19.908 4.847 1.00 44.06 133 GLY A O 1
ATOM 1084 N N . ARG A 1 134 ? -16.696 21.795 4.864 1.00 45.91 134 ARG A N 1
ATOM 1085 C CA . ARG A 1 134 ? -15.472 21.251 4.267 1.00 45.91 134 ARG A CA 1
ATOM 1086 C C . ARG A 1 134 ? -15.032 20.068 5.130 1.00 45.91 134 ARG A C 1
ATOM 1088 O O . ARG A 1 134 ? -14.359 20.298 6.140 1.00 45.91 134 ARG A O 1
ATOM 1095 N N . ARG A 1 135 ? -15.415 18.829 4.798 1.00 52.88 135 ARG A N 1
ATOM 1096 C CA . ARG A 1 135 ? -14.868 17.660 5.486 1.00 52.88 135 ARG A CA 1
ATOM 1097 C C . ARG A 1 135 ? -13.356 17.745 5.314 1.00 52.88 135 ARG A C 1
ATOM 1099 O O . ARG A 1 135 ? -12.831 17.762 4.199 1.00 52.88 135 ARG A O 1
ATOM 1106 N N . ARG A 1 136 ? -12.652 17.941 6.434 1.00 60.59 136 ARG A N 1
ATOM 1107 C CA . ARG A 1 136 ? -11.189 17.896 6.469 1.00 60.59 136 ARG A CA 1
ATOM 1108 C C . ARG A 1 136 ? -10.797 16.531 5.920 1.00 60.59 136 ARG A C 1
ATOM 1110 O O . ARG A 1 136 ? -11.319 15.531 6.406 1.00 60.59 136 ARG A O 1
ATOM 1117 N N . LEU A 1 137 ? -9.892 16.513 4.938 1.00 62.09 137 LEU A N 1
ATOM 1118 C CA . LEU A 1 137 ? -9.253 15.275 4.496 1.00 62.09 137 LEU A CA 1
ATOM 1119 C C . LEU A 1 137 ? -8.838 14.467 5.735 1.00 62.09 137 LEU A C 1
ATOM 1121 O O . LEU A 1 137 ? -8.320 15.059 6.697 1.00 62.09 137 LEU A O 1
ATOM 1125 N N . PRO A 1 138 ? -9.096 13.151 5.751 1.00 67.12 138 PRO A N 1
ATOM 1126 C CA . PRO A 1 138 ? -8.671 12.313 6.854 1.00 67.12 138 PRO A CA 1
ATOM 1127 C C . PRO A 1 138 ? -7.158 12.439 7.054 1.00 67.12 138 PRO A C 1
ATOM 1129 O O . PRO A 1 138 ? -6.401 12.697 6.120 1.00 67.12 138 PRO A O 1
ATOM 1132 N N . SER A 1 139 ? -6.717 12.294 8.306 1.00 75.94 139 SER A N 1
ATOM 1133 C CA . SER A 1 139 ? -5.298 12.415 8.655 1.00 75.94 139 SER A CA 1
ATOM 1134 C C . SER A 1 139 ? -4.447 11.495 7.777 1.00 75.94 139 SER A C 1
ATOM 1136 O O . SER A 1 139 ? -4.762 10.310 7.656 1.00 75.94 139 SER A O 1
ATOM 1138 N N . TYR A 1 140 ? -3.348 12.025 7.233 1.00 72.50 140 TYR A N 1
ATOM 1139 C CA . TYR A 1 140 ? -2.385 11.292 6.401 1.00 72.50 140 TYR A CA 1
ATOM 1140 C C . TYR A 1 140 ? -1.977 9.941 7.012 1.00 72.50 140 TYR A C 1
ATOM 1142 O O . TYR A 1 140 ? -1.843 8.936 6.326 1.00 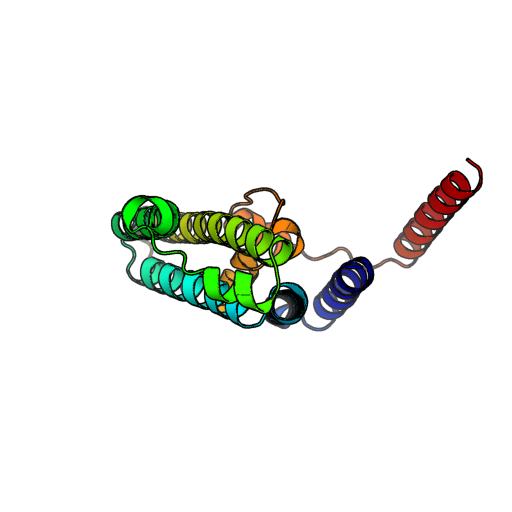72.50 140 TYR A O 1
ATOM 1150 N N . TRP A 1 141 ? -1.838 9.886 8.338 1.00 67.75 141 TRP A N 1
ATOM 1151 C CA . TRP A 1 141 ? -1.480 8.660 9.050 1.00 67.75 141 TRP A CA 1
ATOM 1152 C C . TRP A 1 141 ? -2.591 7.610 9.054 1.00 67.75 141 TRP A C 1
ATOM 1154 O O . TRP A 1 141 ? -2.301 6.416 9.033 1.00 67.75 141 TRP A O 1
ATOM 1164 N N . LYS A 1 142 ? -3.862 8.031 9.054 1.00 72.00 142 LYS A N 1
ATOM 1165 C CA . LYS A 1 142 ? -4.997 7.107 8.939 1.00 72.00 142 LYS A CA 1
ATOM 1166 C C . LYS A 1 142 ? -5.046 6.498 7.537 1.00 72.00 142 LYS A C 1
ATOM 1168 O O . LYS A 1 142 ? -5.202 5.287 7.420 1.00 72.00 142 LYS A O 1
ATOM 1173 N N . THR A 1 143 ? -4.862 7.299 6.491 1.00 75.75 143 THR A N 1
ATOM 1174 C CA . THR A 1 143 ? -4.872 6.811 5.100 1.00 75.75 143 THR A CA 1
ATOM 1175 C C . THR A 1 143 ? -3.658 5.927 4.808 1.00 75.75 143 THR A C 1
ATOM 1177 O O . THR A 1 143 ? -3.801 4.857 4.220 1.00 75.75 143 THR A O 1
ATOM 1180 N N . LEU A 1 144 ? -2.488 6.282 5.347 1.00 74.19 144 LEU A N 1
ATOM 1181 C CA . LEU A 1 144 ? -1.278 5.472 5.221 1.00 74.19 144 LEU A CA 1
ATOM 1182 C C . LEU A 1 144 ? -1.421 4.129 5.951 1.00 74.19 144 LEU A C 1
ATOM 1184 O O . LEU A 1 144 ? -0.965 3.102 5.452 1.00 74.19 144 LEU A O 1
ATOM 1188 N N . SER A 1 145 ? -2.098 4.113 7.107 1.00 72.25 145 SER A N 1
ATOM 1189 C CA . SER A 1 145 ? -2.377 2.871 7.841 1.00 72.25 145 SER A CA 1
ATOM 1190 C C . SER A 1 145 ? -3.261 1.903 7.058 1.00 72.25 145 SER A C 1
ATOM 1192 O O . SER A 1 145 ? -3.078 0.698 7.189 1.00 72.25 145 SER A O 1
ATOM 1194 N N . TYR A 1 146 ? -4.169 2.425 6.229 1.00 70.75 146 TYR A N 1
ATOM 1195 C CA . TYR A 1 146 ? -5.035 1.648 5.345 1.00 70.75 146 TYR A CA 1
ATOM 1196 C C . TYR A 1 146 ? -4.267 1.097 4.139 1.00 70.75 146 TYR A C 1
ATOM 1198 O O . TYR A 1 146 ? -4.329 -0.101 3.861 1.00 70.75 146 TYR A O 1
ATOM 1206 N N . ALA A 1 147 ? -3.481 1.944 3.469 1.00 66.75 147 ALA A N 1
ATOM 1207 C CA . ALA A 1 147 ? -2.686 1.536 2.314 1.00 66.75 147 ALA A CA 1
ATOM 1208 C C . ALA A 1 147 ? -1.688 0.423 2.678 1.00 66.75 147 ALA A C 1
ATOM 1210 O O . ALA A 1 147 ? -1.627 -0.609 2.009 1.00 66.75 147 ALA A O 1
ATOM 1211 N N . VAL A 1 148 ? -0.987 0.586 3.805 1.00 65.81 148 VAL A N 1
ATOM 1212 C CA . VAL A 1 148 ? 0.108 -0.297 4.239 1.00 65.81 148 VAL A CA 1
ATOM 1213 C C . VAL A 1 148 ? -0.346 -1.322 5.291 1.00 65.81 148 VAL A C 1
ATOM 1215 O O . VAL A 1 148 ? 0.486 -1.901 5.990 1.00 65.81 148 VAL A O 1
ATOM 1218 N N . TYR A 1 149 ? -1.653 -1.570 5.456 1.00 66.69 149 TYR A N 1
ATOM 1219 C CA . TYR A 1 149 ? -2.109 -2.520 6.472 1.00 66.69 149 TYR A CA 1
ATOM 1220 C C . TYR A 1 149 ? -1.575 -3.928 6.165 1.00 66.69 149 TYR A C 1
ATOM 1222 O O . TYR A 1 149 ? -1.800 -4.487 5.089 1.00 66.69 149 TYR A O 1
ATOM 1230 N N . LEU A 1 150 ? -0.831 -4.484 7.124 1.00 57.56 150 LEU A N 1
ATOM 1231 C CA . LEU A 1 150 ? 0.023 -5.655 6.931 1.00 57.56 150 LEU A CA 1
ATOM 1232 C C . LEU A 1 150 ? -0.716 -6.987 6.706 1.00 57.56 150 LEU A C 1
ATOM 1234 O O . LEU A 1 150 ? -0.265 -7.755 5.858 1.00 57.56 150 LEU A O 1
ATOM 1238 N N . PRO A 1 151 ? -1.827 -7.299 7.412 1.00 56.19 151 PRO A N 1
ATOM 1239 C CA . PRO A 1 151 ? -2.547 -8.552 7.186 1.00 56.19 151 PRO A CA 1
ATOM 1240 C C . PRO A 1 151 ? -3.055 -8.710 5.745 1.00 56.19 151 PRO A C 1
ATOM 1242 O O . PRO A 1 151 ? -2.915 -9.807 5.205 1.00 56.19 151 PRO A O 1
ATOM 1245 N N . PRO A 1 152 ? -3.575 -7.657 5.080 1.00 58.09 152 PRO A N 1
ATOM 1246 C CA . PRO A 1 152 ? -4.006 -7.782 3.702 1.00 58.09 152 PRO A CA 1
ATOM 1247 C C . PRO A 1 152 ? -2.966 -7.348 2.661 1.00 58.09 152 PRO A C 1
ATOM 1249 O O . PRO A 1 152 ? -3.270 -7.429 1.476 1.00 58.09 152 PRO A O 1
ATOM 1252 N N . LEU A 1 153 ? -1.772 -6.880 3.045 1.00 58.62 153 LEU A N 1
ATOM 1253 C CA . LEU A 1 153 ? -0.796 -6.242 2.141 1.00 58.62 153 LEU A CA 1
ATOM 1254 C C . LEU A 1 153 ? -0.480 -7.052 0.873 1.00 58.62 153 LEU A C 1
ATOM 1256 O O . LEU A 1 153 ? -0.317 -6.469 -0.189 1.00 58.62 153 LEU A O 1
ATOM 1260 N N . PHE A 1 154 ? -0.430 -8.379 0.989 1.00 58.34 154 PHE A N 1
ATOM 1261 C CA . PHE A 1 154 ? -0.018 -9.263 -0.102 1.00 58.34 154 PHE A CA 1
ATOM 1262 C C . PHE A 1 154 ? -1.153 -10.135 -0.669 1.00 58.34 154 PHE A C 1
ATOM 1264 O O . PHE A 1 154 ? -1.154 -10.431 -1.856 1.00 58.34 154 PHE A O 1
ATOM 1271 N N . LEU A 1 155 ? -2.116 -10.556 0.163 1.00 60.56 155 LEU A N 1
ATOM 1272 C CA . LEU A 1 155 ? -3.156 -11.538 -0.207 1.00 60.56 155 LEU A CA 1
ATOM 1273 C C . LEU A 1 155 ? -4.526 -11.259 0.426 1.00 60.56 155 LEU A C 1
ATOM 1275 O O . LEU A 1 155 ? -5.424 -12.095 0.349 1.00 60.56 155 LEU A O 1
ATOM 1279 N N . GLY A 1 156 ? -4.698 -10.128 1.112 1.00 60.81 156 GLY A N 1
ATOM 1280 C CA . GLY A 1 156 ? -5.986 -9.846 1.739 1.00 60.81 156 GLY A CA 1
ATOM 1281 C C . GLY A 1 156 ? -6.973 -9.214 0.773 1.00 60.81 156 GLY A C 1
ATOM 1282 O O . GLY A 1 156 ? -6.564 -8.619 -0.226 1.00 60.81 156 GLY A O 1
ATOM 1283 N N . PRO A 1 157 ? -8.270 -9.297 1.095 1.00 62.41 157 PRO A N 1
ATOM 1284 C CA . PRO A 1 157 ? -9.312 -8.724 0.261 1.00 62.41 157 PRO A CA 1
ATOM 1285 C C . PRO A 1 157 ? -9.074 -7.225 0.044 1.00 62.41 157 PRO A C 1
ATOM 1287 O O . PRO A 1 157 ? -8.576 -6.518 0.928 1.00 62.41 157 PRO A O 1
ATOM 1290 N N . LEU A 1 158 ? -9.441 -6.747 -1.145 1.00 59.25 158 LEU A N 1
ATOM 1291 C CA . LEU A 1 158 ? -9.631 -5.324 -1.403 1.00 59.25 158 LEU A CA 1
ATOM 1292 C C . LEU A 1 158 ? -10.830 -4.869 -0.569 1.00 59.25 158 LEU A C 1
ATOM 1294 O O . LEU A 1 158 ? -11.979 -5.062 -0.946 1.00 59.25 158 LEU A O 1
ATOM 1298 N N . GLN A 1 159 ? -10.542 -4.361 0.624 1.00 65.94 159 GLN A N 1
ATOM 1299 C CA . GLN A 1 159 ? -11.515 -3.721 1.498 1.00 65.94 159 GLN A CA 1
ATOM 1300 C C . GLN A 1 159 ? -11.524 -2.230 1.174 1.00 65.94 159 GLN A C 1
ATOM 1302 O O . GLN A 1 159 ? -10.442 -1.667 1.063 1.00 65.94 159 GLN A O 1
ATOM 1307 N N . ASN A 1 160 ? -12.701 -1.610 1.053 1.00 68.88 160 ASN A N 1
ATOM 1308 C CA . ASN A 1 160 ? -12.831 -0.169 0.821 1.00 68.88 160 ASN A CA 1
ATOM 1309 C C . ASN A 1 160 ? -12.362 0.651 2.033 1.00 68.88 160 ASN A C 1
ATOM 1311 O O . ASN A 1 160 ? 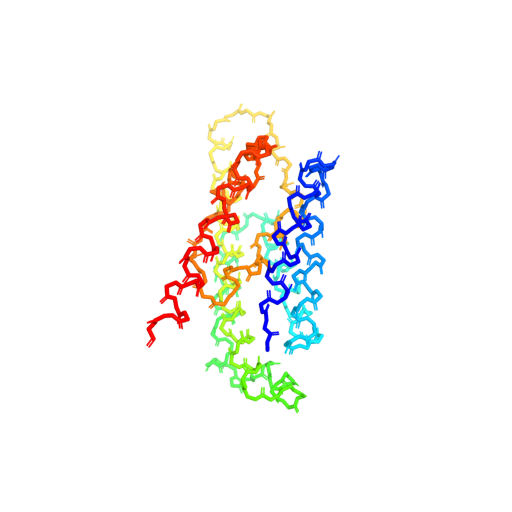-12.328 0.162 3.171 1.00 68.88 160 ASN A O 1
ATOM 1315 N N . TYR A 1 161 ? -12.040 1.926 1.804 1.00 63.66 161 TYR A N 1
ATOM 1316 C CA . TYR A 1 161 ? -11.510 2.804 2.845 1.00 63.66 161 TYR A CA 1
ATOM 1317 C C . TYR A 1 161 ? -12.523 3.051 3.972 1.00 63.66 161 TYR A C 1
ATOM 1319 O O . TYR A 1 161 ? -12.166 2.978 5.153 1.00 63.66 161 TYR A O 1
ATOM 1327 N N . GLU A 1 162 ? -13.791 3.287 3.631 1.00 61.88 162 GLU A N 1
ATOM 1328 C CA . GLU A 1 162 ? -14.851 3.525 4.619 1.00 61.88 162 GLU A CA 1
ATOM 1329 C C . GLU A 1 162 ? -15.117 2.295 5.498 1.00 61.88 162 GLU A C 1
ATOM 1331 O O . GLU A 1 162 ? -15.216 2.414 6.722 1.00 61.88 162 GLU A O 1
ATOM 1336 N N . ASP A 1 163 ? -15.129 1.098 4.907 1.00 63.34 163 ASP A N 1
ATOM 1337 C CA . ASP A 1 163 ? -15.299 -0.162 5.638 1.00 63.34 163 ASP A CA 1
ATOM 1338 C C . ASP A 1 163 ? -14.128 -0.435 6.585 1.00 63.34 163 ASP A C 1
ATOM 1340 O O . ASP A 1 163 ? -14.310 -0.961 7.693 1.00 63.34 163 ASP A O 1
ATOM 1344 N N . PHE A 1 164 ? -12.910 -0.082 6.163 1.00 65.81 164 PHE A N 1
ATOM 1345 C CA . PHE A 1 164 ? -11.718 -0.174 6.998 1.00 65.81 164 PHE A CA 1
ATOM 1346 C C . PHE A 1 164 ? -11.796 0.788 8.182 1.00 65.81 164 PHE A C 1
ATOM 1348 O O . PHE A 1 164 ? -11.582 0.363 9.317 1.00 65.81 164 PHE A O 1
ATOM 1355 N N . LEU A 1 165 ? -12.153 2.056 7.951 1.00 65.50 165 LEU A N 1
ATOM 1356 C CA . LEU A 1 165 ? -12.342 3.033 9.024 1.00 65.50 165 LEU A CA 1
ATOM 1357 C C . LEU A 1 165 ? -13.429 2.590 10.004 1.00 65.50 165 LEU A C 1
ATOM 1359 O O . LEU A 1 165 ? -13.200 2.596 11.212 1.00 65.50 165 LEU A O 1
ATOM 1363 N N . CYS A 1 166 ? -14.576 2.135 9.496 1.00 60.47 166 CYS A N 1
ATOM 1364 C CA . CYS A 1 166 ? -15.683 1.664 10.320 1.00 60.47 166 CYS A CA 1
ATOM 1365 C C . CYS A 1 166 ? -15.280 0.443 11.167 1.00 60.47 166 CYS A C 1
ATOM 1367 O O . CYS A 1 166 ? -15.701 0.299 12.312 1.00 60.47 166 CYS A O 1
ATOM 1369 N N . SER A 1 167 ? -14.413 -0.424 10.640 1.00 60.88 167 SER A N 1
ATOM 1370 C CA . SER A 1 167 ? -13.871 -1.575 11.372 1.00 60.88 167 SER A CA 1
ATOM 1371 C C . SER A 1 167 ? -12.774 -1.194 12.373 1.00 60.88 167 SER A C 1
ATOM 1373 O O . SER A 1 167 ? -12.675 -1.808 13.434 1.00 60.88 167 SER A O 1
ATOM 1375 N N . ALA A 1 168 ? -11.958 -0.187 12.059 1.00 59.03 168 ALA A N 1
ATOM 1376 C CA . ALA A 1 168 ? -10.864 0.283 12.904 1.00 59.03 168 ALA A CA 1
ATOM 1377 C C . ALA A 1 168 ? -11.346 1.153 14.077 1.00 59.03 168 ALA A C 1
ATOM 1379 O O . ALA A 1 168 ? -10.749 1.106 15.152 1.00 59.03 168 ALA A O 1
ATOM 1380 N N . GLU A 1 169 ? -12.415 1.930 13.881 1.00 61.44 169 GLU A N 1
ATOM 1381 C CA . GLU A 1 169 ? -12.998 2.821 14.892 1.00 61.44 169 GLU A CA 1
ATOM 1382 C C . GLU A 1 169 ? -14.059 2.134 15.764 1.00 61.44 169 GLU A C 1
ATOM 1384 O O . GLU A 1 169 ? -14.420 2.667 16.815 1.00 61.44 169 GLU A O 1
ATOM 1389 N N . LYS A 1 170 ? -14.526 0.930 15.392 1.00 61.34 170 LYS A N 1
ATOM 1390 C CA . LYS A 1 170 ? -15.418 0.141 16.250 1.00 61.34 170 LYS A CA 1
ATOM 1391 C C . LYS A 1 170 ? -14.745 -0.111 17.606 1.00 61.34 170 LYS A C 1
ATOM 1393 O O . LYS A 1 170 ? -13.630 -0.643 17.641 1.00 61.34 170 LYS A O 1
ATOM 1398 N N . PRO A 1 171 ? -15.408 0.227 18.729 1.00 54.16 171 PRO A N 1
ATOM 1399 C CA . PRO A 1 171 ? -14.877 -0.066 20.048 1.00 54.16 171 PRO A CA 1
ATOM 1400 C C . PRO A 1 171 ? -14.683 -1.576 20.158 1.00 54.16 171 PRO A C 1
ATOM 1402 O O . PRO A 1 171 ? -15.633 -2.353 20.054 1.00 54.16 171 PRO A O 1
ATOM 1405 N N . LYS A 1 172 ? -13.425 -1.999 20.313 1.00 57.47 172 LYS A N 1
ATOM 1406 C CA . LYS A 1 172 ? -13.109 -3.411 20.530 1.00 57.47 172 LYS A CA 1
ATOM 1407 C C . LYS A 1 172 ? -13.765 -3.828 21.855 1.00 57.47 172 LYS A C 1
ATOM 1409 O O . LYS A 1 172 ? -13.614 -3.090 22.834 1.00 57.47 172 LYS A O 1
ATOM 1414 N N . PRO A 1 173 ? -14.500 -4.954 21.894 1.00 54.16 173 PRO A N 1
ATOM 1415 C CA . PRO A 1 173 ? -15.185 -5.397 23.103 1.00 54.16 173 PRO A CA 1
ATOM 1416 C C . PRO A 1 173 ? -14.190 -5.505 24.260 1.00 54.16 173 PRO A C 1
ATOM 1418 O O . PRO A 1 173 ? -13.040 -5.909 24.068 1.00 54.16 173 PRO A O 1
ATOM 1421 N N . ALA A 1 174 ? -14.622 -5.080 25.449 1.00 52.41 174 ALA A N 1
ATOM 1422 C CA . ALA A 1 174 ? -13.790 -5.103 26.641 1.00 52.41 174 ALA A CA 1
ATOM 1423 C C . ALA A 1 174 ? -13.344 -6.539 26.934 1.00 52.41 174 ALA A C 1
ATOM 1425 O O . ALA A 1 174 ? -14.155 -7.466 26.966 1.00 52.41 174 ALA A O 1
ATOM 1426 N N . PHE A 1 175 ? -12.040 -6.700 27.142 1.00 51.59 175 PHE A N 1
ATOM 1427 C CA . PHE A 1 175 ? -11.396 -7.986 27.358 1.00 51.59 175 PHE A CA 1
ATOM 1428 C C . PHE A 1 175 ? -11.905 -8.628 28.654 1.00 51.59 175 PHE A C 1
ATOM 1430 O O . PHE A 1 175 ? -11.401 -8.367 29.746 1.00 51.59 175 PHE A O 1
ATOM 1437 N N . THR A 1 176 ? -12.928 -9.472 28.552 1.00 57.47 176 THR A N 1
ATOM 1438 C CA . THR A 1 176 ? -13.380 -10.257 29.698 1.00 57.47 176 THR A CA 1
ATOM 1439 C C . THR A 1 176 ? -12.419 -11.434 29.832 1.00 57.47 176 THR A C 1
ATOM 1441 O O . THR A 1 176 ? -12.250 -12.192 28.880 1.00 57.47 176 THR A O 1
ATOM 1444 N N . MET A 1 177 ? -11.795 -11.627 31.002 1.00 55.81 177 MET A N 1
ATOM 1445 C CA . MET A 1 177 ? -10.844 -12.731 31.273 1.00 55.81 177 MET A CA 1
ATOM 1446 C C . MET A 1 177 ? -11.346 -14.111 30.801 1.00 55.81 177 MET A C 1
ATOM 1448 O O . MET A 1 177 ? -10.560 -14.974 30.418 1.00 55.81 177 MET A O 1
ATOM 1452 N N . ARG A 1 178 ? -12.669 -14.296 30.758 1.00 59.34 178 ARG A N 1
ATOM 1453 C CA . ARG A 1 178 ? -13.343 -15.476 30.204 1.00 59.34 178 ARG A CA 1
ATOM 1454 C C . ARG A 1 178 ? -13.029 -15.748 28.730 1.00 59.34 178 ARG A C 1
ATOM 1456 O O . ARG A 1 178 ? -12.823 -16.903 28.380 1.00 59.34 178 ARG A O 1
ATOM 1463 N N . GLU A 1 179 ? -12.971 -14.727 27.880 1.00 62.00 179 GLU A N 1
ATOM 1464 C CA . GLU A 1 179 ? -12.692 -14.889 26.446 1.00 62.00 179 GLU A CA 1
ATOM 1465 C C . GLU A 1 179 ? -11.231 -15.255 26.191 1.00 62.00 179 GLU A C 1
ATOM 1467 O O . GLU A 1 179 ? -10.939 -16.062 25.312 1.00 62.00 179 GLU A O 1
ATOM 1472 N N . PHE A 1 180 ? -10.308 -14.728 27.001 1.00 66.12 180 PHE A N 1
ATOM 1473 C CA . PHE A 1 180 ? -8.904 -15.128 26.941 1.00 66.12 180 PHE A CA 1
ATOM 1474 C C . PHE A 1 180 ? -8.731 -16.597 27.312 1.00 66.12 180 PHE A C 1
ATOM 1476 O O . PHE A 1 180 ? -8.105 -17.348 26.568 1.00 66.12 180 PHE A O 1
ATOM 1483 N N . ILE A 1 181 ? -9.349 -17.023 28.417 1.00 70.25 181 ILE A N 1
ATOM 1484 C CA . ILE A 1 181 ? -9.316 -18.419 28.859 1.00 70.25 181 ILE A CA 1
ATOM 1485 C C . ILE A 1 181 ? -9.954 -19.327 27.802 1.00 70.25 181 ILE A C 1
ATOM 1487 O O . ILE A 1 181 ? -9.374 -20.363 27.485 1.00 70.25 181 ILE A O 1
ATOM 1491 N N . ALA A 1 182 ? -11.085 -18.930 27.209 1.00 69.00 182 ALA A N 1
ATOM 1492 C CA . ALA A 1 182 ? -11.755 -19.676 26.140 1.00 69.00 182 ALA A CA 1
ATOM 1493 C C . ALA A 1 182 ? -10.900 -19.781 24.863 1.00 69.00 182 ALA A C 1
ATOM 1495 O O . ALA A 1 182 ? -10.838 -20.835 24.236 1.00 69.00 182 ALA A O 1
ATOM 1496 N N . CYS A 1 183 ? -10.192 -18.713 24.495 1.00 66.06 183 CYS A N 1
ATOM 1497 C CA . CYS A 1 183 ? -9.312 -18.700 23.330 1.00 66.06 183 CYS A CA 1
ATOM 1498 C C . CYS A 1 183 ? -8.059 -19.562 23.557 1.00 66.06 183 CYS A C 1
ATOM 1500 O O . CYS A 1 183 ? -7.678 -20.344 22.688 1.00 66.06 183 CYS A O 1
ATOM 1502 N N . VAL A 1 184 ? -7.464 -19.491 24.754 1.00 74.12 184 VAL A N 1
ATOM 1503 C CA . VAL A 1 184 ? -6.323 -20.329 25.151 1.00 74.12 184 VAL A CA 1
ATOM 1504 C C . VAL A 1 184 ? -6.722 -21.801 25.216 1.00 74.12 184 VAL A C 1
ATOM 1506 O O . VAL A 1 184 ? -6.014 -22.629 24.658 1.00 74.12 184 VAL A O 1
ATOM 1509 N N . THR A 1 185 ? -7.862 -22.144 25.824 1.00 74.44 185 THR A N 1
ATOM 1510 C CA . THR A 1 185 ? -8.359 -23.535 25.846 1.00 74.44 185 THR A CA 1
ATOM 1511 C C . THR A 1 185 ? -8.740 -24.036 24.458 1.00 74.44 185 THR A C 1
ATOM 1513 O O . THR A 1 185 ? -8.475 -25.196 24.149 1.00 74.44 185 THR A O 1
ATOM 1516 N N . GLY A 1 186 ? -9.287 -23.173 23.599 1.00 71.94 186 GLY A N 1
ATOM 1517 C CA . GLY A 1 186 ? -9.538 -23.474 22.192 1.00 71.94 186 GLY A CA 1
ATOM 1518 C C . GLY A 1 186 ? -8.255 -23.828 21.441 1.00 71.94 186 GLY A C 1
ATOM 1519 O O . GLY A 1 186 ? -8.194 -24.892 20.834 1.00 71.94 186 GLY A O 1
ATOM 1520 N N . LEU A 1 187 ? -7.217 -22.990 21.551 1.00 76.31 187 LEU A N 1
ATOM 1521 C CA . LEU A 1 187 ? -5.888 -23.228 20.972 1.00 76.31 187 LEU A CA 1
ATOM 1522 C C . LEU A 1 187 ? -5.212 -24.476 21.545 1.00 76.31 187 LEU A C 1
ATOM 1524 O O . LEU A 1 187 ? -4.607 -25.239 20.798 1.00 76.31 187 LEU A O 1
ATOM 1528 N N . LEU A 1 188 ? -5.331 -24.708 22.855 1.00 78.19 188 LEU A N 1
ATOM 1529 C CA . LEU A 1 188 ? -4.786 -25.898 23.506 1.00 78.19 188 LEU A CA 1
ATOM 1530 C C . LEU A 1 188 ? -5.462 -27.163 22.968 1.00 78.19 188 LEU A C 1
ATOM 1532 O O . LEU A 1 188 ? -4.795 -28.148 22.678 1.00 78.19 188 LEU A O 1
ATOM 1536 N N . ARG A 1 189 ? -6.786 -27.122 22.787 1.00 76.06 189 ARG A N 1
ATOM 1537 C CA . ARG A 1 189 ? -7.574 -28.238 22.263 1.00 76.06 189 ARG A CA 1
ATOM 1538 C C . ARG A 1 189 ? -7.231 -28.549 20.806 1.00 76.06 189 ARG A C 1
ATOM 1540 O O . ARG A 1 189 ? -7.131 -29.724 20.461 1.00 76.06 189 ARG A O 1
ATOM 1547 N N . THR A 1 190 ? -7.030 -27.543 19.956 1.00 74.19 190 THR A N 1
ATOM 1548 C CA . THR A 1 190 ? -6.560 -27.769 18.579 1.00 74.19 190 THR A CA 1
ATOM 1549 C C . THR A 1 190 ? -5.121 -28.263 18.541 1.00 74.19 190 THR A C 1
ATOM 1551 O O . THR A 1 190 ? -4.838 -29.163 17.760 1.00 74.19 190 THR A O 1
ATOM 1554 N N . LEU A 1 191 ? -4.234 -27.755 19.401 1.00 75.19 191 LEU A N 1
ATOM 1555 C CA . LEU A 1 191 ? -2.850 -28.228 19.495 1.00 75.19 191 LEU A CA 1
ATOM 1556 C C . LEU A 1 191 ? -2.779 -29.696 19.943 1.00 75.19 191 LEU A C 1
ATOM 1558 O O . LEU A 1 191 ? -2.023 -30.473 19.371 1.00 75.19 191 LEU A O 1
ATOM 1562 N N . VAL A 1 192 ? -3.609 -30.088 20.916 1.00 79.44 192 VAL A N 1
ATOM 1563 C CA . VAL A 1 192 ? -3.743 -31.482 21.365 1.00 79.44 192 VAL A CA 1
ATOM 1564 C C . VAL A 1 192 ? -4.271 -32.363 20.237 1.00 79.44 192 VAL A C 1
ATOM 1566 O O . VAL A 1 192 ? -3.698 -33.414 19.994 1.00 79.44 192 VAL A O 1
ATOM 1569 N N . HIS A 1 193 ? -5.298 -31.934 19.497 1.00 74.06 193 HIS A N 1
ATOM 1570 C CA . HIS A 1 193 ? -5.775 -32.690 18.333 1.00 74.06 193 HIS A CA 1
ATOM 1571 C C . HIS A 1 193 ? -4.715 -32.839 17.235 1.00 74.06 193 HIS A C 1
ATOM 1573 O O . HIS A 1 193 ? -4.656 -33.884 16.599 1.00 74.06 193 HIS A O 1
ATOM 1579 N N . PHE A 1 194 ? -3.886 -31.817 17.023 1.00 69.75 194 PHE A N 1
ATOM 1580 C CA . PHE A 1 194 ? -2.828 -31.827 16.013 1.00 69.75 194 PHE A CA 1
ATOM 1581 C C . PHE A 1 194 ? -1.613 -32.672 16.422 1.00 69.75 194 PHE A C 1
ATOM 1583 O O . PHE A 1 194 ? -0.892 -33.149 15.561 1.00 69.75 194 PHE A O 1
ATOM 1590 N N . LEU A 1 195 ? -1.374 -32.839 17.726 1.00 68.38 195 LEU A N 1
ATOM 1591 C CA . LEU A 1 195 ? -0.326 -33.711 18.271 1.00 68.38 195 LEU A CA 1
ATOM 1592 C C . LEU A 1 195 ? -0.764 -35.178 18.403 1.00 68.38 195 LEU A C 1
ATOM 1594 O O . LEU A 1 195 ? 0.085 -36.039 18.615 1.00 68.38 195 LEU A O 1
ATOM 1598 N N . LEU A 1 196 ? -2.073 -35.445 18.357 1.00 69.62 196 LEU A N 1
ATOM 1599 C CA . LEU A 1 196 ? -2.666 -36.776 18.537 1.00 69.62 196 LEU A CA 1
ATOM 1600 C C . LEU A 1 196 ? -3.078 -37.431 17.201 1.00 69.62 196 LEU A C 1
ATOM 1602 O O . LEU A 1 196 ? -3.456 -38.601 17.201 1.00 69.62 196 LEU A O 1
ATOM 1606 N N . MET A 1 197 ? -2.998 -36.690 16.087 1.00 46.75 197 MET A N 1
ATOM 1607 C CA . MET A 1 197 ? -2.925 -37.226 14.717 1.00 46.75 197 MET A CA 1
ATOM 1608 C C . MET A 1 197 ? -1.468 -37.382 14.291 1.00 46.75 197 MET A C 1
ATOM 1610 O O . MET A 1 197 ? -1.198 -38.350 13.548 1.00 46.75 197 MET A O 1
#

Foldseek 3Di:
DCVVLVVVCVVVLVVCLVPPLVCSLVCLLVSLLVVCCVQQNNLLSVLLVVLLVVLVVLLVVLDLVVLVVVLCCQLCVCVPPVDDPCVVSCVPNHDVSSVQSNQLNNLLSLQSSLLSVVSNVVVVVCVVVVDPDPPPDPDSSLSSSRSSRRVPSRPHDSDHSVRVCVVSPPNDPDDDVVVVVVVVVVVVVVVVVVVVD

Secondary structure (DSSP, 8-state):
--HHHHHHHHHHHHHHHHH-TTTHHHHHHHHHHHHHHHHT-HHHHHHHHHHHHHHHHHHHHT-HHHHHHHHHHHHHHHHHH---TTHHHHHHH-HHHHHHHHHHHHHHHHHHHHHHHHHHHHHHHHHHTT---------HHHHHHHHT-TTTTTTS----HHHHHHHHHSPPPP--HHHHHHHHHHHHHHHHHHHH-

pLDDT: mean 72.37, std 11.31, range [41.62, 90.88]